Protein AF-A0A971VUA9-F1 (afdb_monomer_lite)

Radius of gyration: 20.6 Å; chains: 1; bounding box: 45×40×84 Å

Sequence (273 aa):
MKKLAILLLTCLILVQCVPTLAAIERHQALDAAFSMLEEGNIFLTRYNELTGAEIQPMYKYGLPYFFGGKNTDYLMNIKKPLETTRYYSPKRSYVYGFDCSGYTQWINQQIGKPKHDKLSSMILKYSLYKNNHLPIKELPSQEWHEHLVIGDFLVAKTRARHIMMYMGTLADYGFTAENAPELAQYLNHPLVIHDGPNFFYPERYEKYIEENGLKNVTTTNGGVMISIVGVPATAFPLTTESNRETYHYFELEGYPLTLYDLDAATSYVWFRM

pLDDT: mean 92.47, std 12.54, range [41.59, 98.88]

Structure (mmCIF, N/CA/C/O backbone):
data_AF-A0A971VUA9-F1
#
_entry.id   AF-A0A971VUA9-F1
#
loop_
_atom_site.group_PDB
_atom_site.id
_atom_site.type_symbol
_atom_site.label_atom_id
_atom_site.label_alt_id
_atom_site.label_comp_id
_atom_site.label_asym_id
_atom_site.label_entity_id
_atom_site.label_seq_id
_atom_site.pdbx_PDB_ins_code
_atom_site.Cartn_x
_atom_site.Cartn_y
_atom_site.Cartn_z
_atom_site.occupancy
_atom_site.B_iso_or_equiv
_atom_site.auth_seq_id
_atom_site.auth_comp_id
_atom_site.auth_asym_id
_atom_site.auth_atom_id
_atom_site.pdbx_PDB_model_num
ATOM 1 N N . MET A 1 1 ? 8.368 3.030 -59.197 1.00 52.44 1 MET A N 1
ATOM 2 C CA . MET A 1 1 ? 7.996 1.838 -58.396 1.00 52.44 1 MET A CA 1
ATOM 3 C C . MET A 1 1 ? 9.024 1.482 -57.319 1.00 52.44 1 MET A C 1
ATOM 5 O O . MET A 1 1 ? 8.633 1.380 -56.169 1.00 52.44 1 MET A O 1
ATOM 9 N N . LYS A 1 2 ? 10.331 1.380 -57.622 1.00 51.44 2 LYS A N 1
ATOM 10 C CA . LYS A 1 2 ? 11.364 1.022 -56.618 1.00 51.44 2 LYS A CA 1
ATOM 11 C C . LYS A 1 2 ? 11.497 2.006 -55.438 1.00 51.44 2 LYS A C 1
ATOM 13 O O . LYS A 1 2 ? 11.650 1.570 -54.309 1.00 51.44 2 LYS A O 1
ATOM 18 N N . LYS A 1 3 ? 11.364 3.320 -55.673 1.00 51.88 3 LYS A N 1
ATOM 19 C CA . LYS A 1 3 ? 11.428 4.342 -54.604 1.00 51.88 3 LYS A CA 1
ATOM 20 C C . LYS A 1 3 ? 10.217 4.328 -53.655 1.00 51.88 3 LYS A C 1
ATOM 22 O O . LYS A 1 3 ? 10.371 4.643 -52.485 1.00 51.88 3 LYS A O 1
ATOM 27 N N . LEU A 1 4 ? 9.043 3.919 -54.148 1.00 53.12 4 LEU A N 1
ATOM 28 C CA . LEU A 1 4 ? 7.817 3.823 -53.345 1.00 53.12 4 LEU A CA 1
ATOM 29 C C . LEU A 1 4 ? 7.836 2.573 -52.450 1.00 53.12 4 LEU A C 1
ATOM 31 O O . LEU A 1 4 ? 7.424 2.631 -51.299 1.00 53.12 4 LEU A O 1
ATOM 35 N N . ALA A 1 5 ? 8.391 1.469 -52.963 1.00 55.12 5 ALA A N 1
ATOM 36 C CA . ALA A 1 5 ? 8.595 0.242 -52.196 1.00 55.12 5 ALA A CA 1
ATOM 37 C C . ALA A 1 5 ? 9.607 0.428 -51.051 1.00 55.12 5 ALA A C 1
ATOM 39 O O . ALA A 1 5 ? 9.392 -0.098 -49.967 1.00 55.12 5 ALA A O 1
ATOM 40 N N . ILE A 1 6 ? 10.672 1.213 -51.264 1.00 58.22 6 ILE A N 1
ATOM 41 C CA . ILE A 1 6 ? 11.667 1.512 -50.219 1.00 58.22 6 ILE A CA 1
ATOM 42 C C . ILE A 1 6 ? 11.059 2.370 -49.101 1.00 58.22 6 ILE A C 1
ATOM 44 O O . ILE A 1 6 ? 11.335 2.097 -47.937 1.00 58.22 6 ILE A O 1
ATOM 48 N N . LEU A 1 7 ? 10.200 3.343 -49.435 1.00 58.59 7 LEU A N 1
ATOM 49 C CA . LEU A 1 7 ? 9.509 4.196 -48.457 1.00 58.59 7 LEU A CA 1
ATOM 50 C C . LEU A 1 7 ? 8.491 3.405 -47.610 1.00 58.59 7 LEU A C 1
ATOM 52 O O . LEU A 1 7 ? 8.421 3.574 -46.397 1.00 58.59 7 LEU A O 1
ATOM 56 N N . LEU A 1 8 ? 7.743 2.487 -48.235 1.00 56.47 8 LEU A N 1
ATOM 57 C CA . LEU A 1 8 ? 6.817 1.590 -47.532 1.00 56.47 8 LEU A CA 1
ATOM 58 C C . LEU A 1 8 ? 7.548 0.607 -46.610 1.00 56.47 8 LEU A C 1
ATOM 60 O O . LEU A 1 8 ? 7.080 0.357 -45.503 1.00 56.47 8 LEU A O 1
ATOM 64 N N . LEU A 1 9 ? 8.712 0.097 -47.027 1.00 56.22 9 LEU A N 1
ATOM 65 C CA . LEU A 1 9 ? 9.533 -0.780 -46.189 1.00 56.22 9 LEU A CA 1
ATOM 66 C C . LEU A 1 9 ? 10.149 -0.023 -45.000 1.00 56.22 9 LEU A C 1
ATOM 68 O O . LEU A 1 9 ? 10.239 -0.577 -43.912 1.00 56.22 9 LEU A O 1
ATOM 72 N N . THR A 1 10 ? 10.527 1.250 -45.175 1.00 55.25 10 THR A N 1
ATOM 73 C CA . THR A 1 10 ? 11.045 2.079 -44.070 1.00 55.25 10 THR A CA 1
ATOM 74 C C . THR A 1 10 ? 9.951 2.470 -43.078 1.00 55.25 10 THR A C 1
ATOM 76 O O . THR A 1 10 ? 10.196 2.409 -41.877 1.00 55.25 10 THR A O 1
ATOM 79 N N . CYS A 1 11 ? 8.730 2.773 -43.535 1.00 53.41 11 CYS A N 1
ATOM 80 C CA . CYS A 1 11 ? 7.587 2.979 -42.638 1.00 53.41 11 CYS A CA 1
ATOM 81 C C . CYS A 1 11 ? 7.174 1.699 -41.890 1.00 53.41 11 CYS A C 1
ATOM 83 O O . CYS A 1 11 ? 6.818 1.794 -40.721 1.00 53.41 11 CYS A O 1
ATOM 85 N N . LEU A 1 12 ? 7.258 0.509 -42.504 1.00 50.50 12 LEU A N 1
ATOM 86 C CA . LEU A 1 12 ? 6.939 -0.749 -41.809 1.00 50.50 12 LEU A CA 1
ATOM 87 C C . LEU A 1 12 ? 7.966 -1.108 -40.723 1.00 50.50 12 LEU A C 1
ATOM 89 O O . LEU A 1 12 ? 7.586 -1.628 -39.679 1.00 50.50 12 LEU A O 1
ATOM 93 N N . ILE A 1 13 ? 9.250 -0.813 -40.949 1.00 52.88 13 ILE A N 1
ATOM 94 C CA . ILE A 1 13 ? 10.322 -1.093 -39.979 1.00 52.88 13 ILE A CA 1
ATOM 95 C C . ILE A 1 13 ? 10.310 -0.069 -38.829 1.00 52.88 13 ILE A C 1
ATOM 97 O O . ILE A 1 13 ? 10.577 -0.432 -37.688 1.00 52.88 13 ILE A O 1
ATOM 101 N N . LEU A 1 14 ? 9.929 1.190 -39.085 1.00 47.50 14 LEU A N 1
ATOM 102 C CA . LEU A 1 14 ? 9.811 2.221 -38.039 1.00 47.50 14 LEU A CA 1
ATOM 103 C C . LEU A 1 14 ? 8.624 1.998 -37.086 1.00 47.50 14 LEU A C 1
ATOM 105 O O . LEU A 1 14 ? 8.695 2.422 -35.937 1.00 47.50 14 LEU A O 1
ATOM 109 N N . VAL A 1 15 ? 7.569 1.296 -37.515 1.00 47.47 15 VAL A N 1
ATOM 110 C CA . VAL A 1 15 ? 6.436 0.927 -36.641 1.00 47.47 15 VAL A CA 1
ATOM 111 C C . VAL A 1 15 ? 6.779 -0.255 -35.717 1.00 47.47 15 VAL A C 1
ATOM 113 O O . VAL A 1 15 ? 6.145 -0.424 -34.682 1.00 47.47 15 VAL A O 1
ATOM 116 N N . GLN A 1 16 ? 7.811 -1.046 -36.034 1.00 43.69 16 GLN A N 1
ATOM 117 C CA . GLN A 1 16 ? 8.221 -2.216 -35.241 1.00 43.69 16 GLN A CA 1
ATOM 118 C C . GLN A 1 16 ? 9.330 -1.936 -34.211 1.00 43.69 16 GLN A C 1
ATOM 120 O O . GLN A 1 16 ? 9.725 -2.847 -33.489 1.00 43.69 16 GLN A O 1
ATOM 125 N N . CYS A 1 17 ? 9.816 -0.694 -34.114 1.00 41.59 17 CYS A N 1
ATOM 126 C CA . CYS A 1 17 ? 10.858 -0.286 -33.162 1.00 41.59 17 CYS A CA 1
ATOM 127 C C . CYS A 1 17 ? 10.349 0.656 -32.063 1.00 41.59 17 CYS A C 1
ATOM 129 O O . CYS A 1 17 ? 11.148 1.363 -31.452 1.00 41.59 17 CYS A O 1
ATOM 131 N N . VAL A 1 18 ? 9.044 0.672 -31.781 1.00 44.16 18 VAL A N 1
ATOM 132 C CA . VAL A 1 18 ? 8.614 1.115 -30.453 1.00 44.16 18 VAL A CA 1
ATOM 133 C C . VAL A 1 18 ? 8.911 -0.075 -29.545 1.00 44.16 18 VAL A C 1
ATOM 135 O O . VAL A 1 18 ? 8.292 -1.121 -29.754 1.00 44.16 18 VAL A O 1
ATOM 138 N N . PRO A 1 19 ? 9.873 -0.000 -28.604 1.00 42.62 19 PRO A N 1
ATOM 139 C CA . PRO A 1 19 ? 9.901 -0.991 -27.545 1.00 42.62 19 PRO A CA 1
ATOM 140 C C . PRO A 1 19 ? 8.505 -0.951 -26.938 1.00 42.62 19 PRO A C 1
ATOM 142 O O . PRO A 1 19 ? 8.083 0.089 -26.433 1.00 42.62 19 PRO A O 1
ATOM 145 N N . THR A 1 20 ? 7.744 -2.035 -27.073 1.00 44.69 20 THR A N 1
ATOM 146 C CA . THR A 1 20 ? 6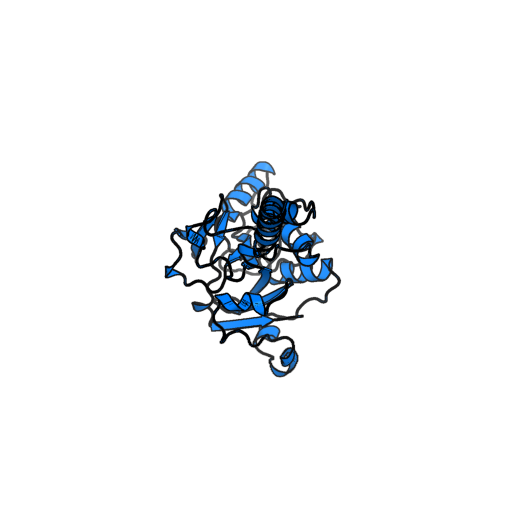.573 -2.249 -26.234 1.00 44.69 20 THR A CA 1
ATOM 147 C C . THR A 1 20 ? 7.109 -2.178 -24.815 1.00 44.69 20 THR A C 1
ATOM 149 O O . THR A 1 20 ? 7.704 -3.142 -24.338 1.00 44.69 20 THR A O 1
ATOM 152 N N . LEU A 1 21 ? 6.995 -1.000 -24.191 1.00 55.31 21 LEU A N 1
ATOM 153 C CA . LEU A 1 21 ? 7.018 -0.860 -22.745 1.00 55.31 21 LEU A CA 1
ATOM 154 C C . LEU A 1 21 ? 6.089 -1.966 -22.270 1.00 55.31 21 LEU A C 1
ATOM 156 O O . LEU A 1 21 ? 4.931 -1.995 -22.696 1.00 55.31 21 LEU A O 1
ATOM 160 N N . ALA A 1 22 ? 6.640 -2.947 -21.556 1.00 63.47 22 ALA A N 1
ATOM 161 C CA . ALA A 1 22 ? 5.841 -4.030 -21.020 1.00 63.47 22 ALA A CA 1
ATOM 162 C C . ALA A 1 22 ? 4.732 -3.361 -20.205 1.00 63.47 22 ALA A C 1
ATOM 164 O O . ALA A 1 22 ? 5.001 -2.655 -19.240 1.00 63.47 22 ALA A O 1
ATOM 165 N N . ALA A 1 23 ? 3.506 -3.441 -20.709 1.00 82.31 23 ALA A N 1
ATOM 166 C CA . ALA A 1 23 ? 2.362 -2.844 -20.054 1.00 82.31 23 ALA A CA 1
ATOM 167 C C . ALA A 1 23 ? 1.874 -3.833 -19.004 1.00 82.31 23 ALA A C 1
ATOM 169 O O . ALA A 1 23 ? 1.936 -5.048 -19.219 1.00 82.31 23 ALA A O 1
ATOM 170 N N . ILE A 1 24 ? 1.372 -3.320 -17.883 1.00 94.75 24 ILE A N 1
ATOM 171 C CA . ILE A 1 24 ? 0.752 -4.164 -16.869 1.00 94.75 24 ILE A CA 1
ATOM 172 C C . ILE A 1 24 ? -0.360 -5.010 -17.505 1.00 94.75 24 ILE A C 1
ATOM 174 O O . ILE A 1 24 ? -1.227 -4.501 -18.216 1.00 94.75 24 ILE A O 1
ATOM 178 N N . GLU A 1 25 ? -0.338 -6.315 -17.248 1.00 95.25 25 GLU A N 1
ATOM 179 C CA . GLU A 1 25 ? -1.416 -7.218 -17.642 1.00 95.25 25 GLU A CA 1
ATOM 180 C C . GLU A 1 25 ? -2.432 -7.360 -16.508 1.00 95.25 25 GLU A C 1
ATOM 182 O O . GLU A 1 25 ? -2.105 -7.237 -15.322 1.00 95.25 25 GLU A O 1
ATOM 187 N N . ARG A 1 26 ? -3.686 -7.667 -16.863 1.00 97.00 26 ARG A N 1
ATOM 188 C CA . ARG A 1 26 ? -4.725 -7.919 -15.865 1.00 97.00 26 ARG A CA 1
ATOM 189 C C . ARG A 1 26 ? -4.322 -9.091 -14.970 1.00 97.00 26 ARG A C 1
ATOM 191 O O . ARG A 1 26 ? -4.072 -10.194 -15.452 1.00 97.00 26 ARG A O 1
ATOM 198 N N . HIS A 1 27 ? -4.357 -8.884 -13.659 1.00 97.81 27 HIS A N 1
ATOM 199 C CA . HIS A 1 27 ? -3.994 -9.895 -12.680 1.00 97.81 27 HIS A CA 1
ATOM 200 C C . HIS A 1 27 ? -4.975 -9.909 -11.504 1.00 97.81 27 HIS A C 1
ATOM 202 O O . HIS A 1 27 ? -5.203 -8.894 -10.853 1.00 97.81 27 HIS A O 1
ATOM 208 N N . GLN A 1 28 ? -5.502 -11.087 -11.154 1.00 98.12 28 GLN A N 1
ATOM 209 C CA . GLN A 1 28 ? -6.542 -11.223 -10.120 1.00 98.12 28 GLN A CA 1
ATOM 210 C C . GLN A 1 28 ? -6.117 -10.674 -8.747 1.00 98.12 28 GLN A C 1
ATOM 212 O O . GLN A 1 28 ? -6.945 -10.166 -7.994 1.00 98.12 28 GLN A O 1
ATOM 217 N N . ALA A 1 29 ? -4.824 -10.759 -8.409 1.00 98.44 29 ALA A N 1
ATOM 218 C CA . ALA A 1 29 ? -4.319 -10.191 -7.158 1.00 98.44 29 ALA A CA 1
ATOM 219 C C . ALA A 1 29 ? -4.400 -8.656 -7.146 1.00 98.44 29 ALA A C 1
ATOM 221 O O . ALA A 1 29 ? -4.657 -8.082 -6.092 1.00 98.44 29 ALA A O 1
ATOM 222 N N . LEU A 1 30 ? -4.200 -8.007 -8.300 1.00 98.75 30 LEU A N 1
ATOM 223 C CA . LEU A 1 30 ? -4.334 -6.557 -8.445 1.00 98.75 30 LEU A CA 1
ATOM 224 C C . LEU A 1 30 ? -5.802 -6.147 -8.458 1.00 98.75 30 LEU A C 1
ATOM 226 O O . LEU A 1 30 ? -6.143 -5.199 -7.763 1.00 98.75 30 LEU A O 1
ATOM 230 N N . ASP A 1 31 ? -6.675 -6.904 -9.135 1.00 98.62 31 ASP A N 1
ATOM 231 C CA . ASP A 1 31 ? -8.130 -6.684 -9.087 1.00 98.62 31 ASP A CA 1
ATOM 232 C C . ASP A 1 31 ? -8.618 -6.638 -7.625 1.00 98.62 31 ASP A C 1
ATOM 234 O O . ASP A 1 31 ? -9.298 -5.697 -7.208 1.00 98.62 31 ASP A O 1
ATOM 238 N N . ALA A 1 32 ? -8.197 -7.616 -6.811 1.00 98.56 32 ALA A N 1
ATOM 239 C CA . ALA A 1 32 ? -8.490 -7.637 -5.382 1.00 98.56 32 ALA A CA 1
ATOM 240 C C . ALA A 1 32 ? -7.832 -6.459 -4.645 1.00 98.56 32 ALA A C 1
ATOM 242 O O . ALA A 1 32 ? -8.512 -5.717 -3.938 1.00 98.56 32 ALA A O 1
ATOM 243 N N . ALA A 1 33 ? -6.522 -6.265 -4.805 1.00 98.75 33 ALA A N 1
ATOM 244 C CA . ALA A 1 33 ? -5.775 -5.251 -4.069 1.00 98.75 33 ALA A CA 1
ATOM 245 C C . ALA A 1 33 ? -6.299 -3.827 -4.331 1.00 98.75 33 ALA A C 1
ATOM 247 O O . ALA A 1 33 ? -6.523 -3.076 -3.378 1.00 98.75 33 ALA A O 1
ATOM 248 N N . PHE A 1 34 ? -6.557 -3.482 -5.593 1.00 98.81 34 PHE A N 1
ATOM 249 C CA . PHE A 1 34 ? -7.020 -2.159 -6.001 1.00 98.81 34 PHE A CA 1
ATOM 250 C C . PHE A 1 34 ? -8.467 -1.865 -5.638 1.00 98.81 34 PHE A C 1
ATOM 252 O O . PHE A 1 34 ? -8.790 -0.707 -5.396 1.00 98.81 34 PHE A O 1
ATOM 259 N N . SER A 1 35 ? -9.323 -2.879 -5.495 1.00 98.56 35 SER A N 1
ATOM 260 C CA . SER A 1 35 ? -10.693 -2.664 -5.005 1.00 98.56 35 SER A CA 1
ATOM 261 C C . SER A 1 35 ? -10.749 -2.026 -3.604 1.00 98.56 35 SER A C 1
ATOM 263 O O . SER A 1 35 ? -11.781 -1.490 -3.208 1.00 98.56 35 SER A O 1
ATOM 265 N N . MET A 1 36 ? -9.645 -2.062 -2.848 1.00 98.56 36 MET A N 1
ATOM 266 C CA . MET A 1 36 ? -9.532 -1.474 -1.509 1.00 98.56 36 MET A CA 1
ATOM 267 C C . MET A 1 36 ? -8.902 -0.070 -1.492 1.00 98.56 36 MET A C 1
ATOM 269 O O . MET A 1 36 ? -8.818 0.532 -0.418 1.00 98.56 36 MET A O 1
ATOM 273 N N . LEU A 1 37 ? -8.453 0.442 -2.643 1.00 98.56 37 LEU A N 1
ATOM 274 C CA . LEU A 1 37 ? -7.974 1.819 -2.785 1.00 98.56 37 LEU A CA 1
ATOM 275 C C . LEU A 1 37 ? -9.138 2.813 -2.749 1.00 98.56 37 LEU A C 1
ATOM 277 O O . LEU A 1 37 ? -10.309 2.442 -2.799 1.00 98.56 37 LEU A O 1
ATOM 281 N N . GLU A 1 38 ? -8.799 4.087 -2.627 1.00 97.88 38 GLU A N 1
ATOM 282 C CA . GLU A 1 38 ? -9.729 5.204 -2.685 1.00 97.88 38 GLU A CA 1
ATOM 283 C C . GLU A 1 38 ? -10.226 5.511 -4.104 1.00 97.88 38 GLU A C 1
ATOM 285 O O . GLU A 1 38 ? -9.588 5.187 -5.110 1.00 97.88 38 GLU A O 1
ATOM 290 N N . GLU A 1 39 ? -11.353 6.218 -4.184 1.00 97.50 39 GLU A N 1
ATOM 291 C CA . GLU A 1 39 ? -11.811 6.813 -5.437 1.00 97.50 39 GLU A CA 1
ATOM 292 C C . GLU A 1 39 ? -10.806 7.827 -5.987 1.00 97.50 39 GLU A C 1
ATOM 294 O O . GLU A 1 39 ? -10.240 8.638 -5.255 1.00 97.50 39 GLU A O 1
ATOM 299 N N . GLY A 1 40 ? -10.605 7.783 -7.306 1.00 96.25 40 GLY A N 1
ATOM 300 C CA . GLY A 1 40 ? -9.669 8.663 -8.004 1.00 96.25 40 GLY A CA 1
ATOM 301 C C . GLY A 1 40 ? -8.197 8.268 -7.869 1.00 96.25 40 GLY A C 1
ATOM 302 O O . GLY A 1 40 ? -7.343 9.025 -8.323 1.00 96.25 40 GLY A O 1
ATOM 303 N N . ASN A 1 41 ? -7.873 7.106 -7.285 1.00 98.19 41 ASN A N 1
ATOM 304 C CA . ASN A 1 41 ? -6.489 6.642 -7.217 1.00 98.19 41 ASN A CA 1
ATOM 305 C C . ASN A 1 41 ? -5.902 6.431 -8.628 1.00 98.19 41 ASN A C 1
ATOM 307 O O . ASN A 1 41 ? -6.407 5.627 -9.415 1.00 98.19 41 ASN A O 1
ATOM 311 N N . ILE A 1 42 ? -4.806 7.129 -8.930 1.00 98.06 42 ILE A N 1
ATOM 312 C CA . ILE A 1 42 ? -4.189 7.167 -10.264 1.00 98.06 42 ILE A CA 1
ATOM 313 C C . ILE A 1 42 ? -3.732 5.795 -10.776 1.00 98.06 42 ILE A C 1
ATOM 315 O O . ILE A 1 42 ? -3.836 5.523 -11.971 1.00 98.06 42 ILE A O 1
ATOM 319 N N . PHE A 1 43 ? -3.265 4.906 -9.896 1.00 98.50 43 PHE A N 1
ATOM 320 C CA . PHE A 1 43 ? -2.789 3.581 -10.291 1.00 98.50 43 PHE A CA 1
ATOM 321 C C . PHE A 1 43 ? -3.952 2.674 -10.666 1.00 98.50 43 PHE A C 1
ATOM 323 O O . PHE A 1 43 ? -3.856 1.934 -11.640 1.00 98.50 43 PHE A O 1
ATOM 330 N N . LEU A 1 44 ? -5.068 2.773 -9.938 1.00 98.50 44 LEU A N 1
ATOM 331 C CA . LEU A 1 44 ? -6.291 2.056 -10.277 1.00 98.50 44 LEU A CA 1
ATOM 332 C C . LEU A 1 44 ? -6.878 2.550 -11.603 1.00 98.50 44 LEU A C 1
ATOM 334 O O . LEU A 1 44 ? -7.236 1.732 -12.449 1.00 98.50 44 LEU A O 1
ATOM 338 N N . THR A 1 45 ? -6.930 3.869 -11.810 1.00 97.94 45 THR A N 1
ATOM 339 C CA . THR A 1 45 ? -7.380 4.465 -13.077 1.00 97.94 45 THR A CA 1
ATOM 340 C C . THR A 1 45 ? -6.548 3.945 -14.247 1.00 97.94 45 THR A C 1
ATOM 342 O O . THR A 1 45 ? -7.099 3.352 -15.173 1.00 97.94 45 THR A O 1
ATOM 345 N N . ARG A 1 46 ? -5.217 4.059 -14.164 1.00 97.31 46 ARG A N 1
ATOM 346 C CA . ARG A 1 46 ? -4.298 3.596 -15.214 1.00 97.31 46 ARG A CA 1
ATOM 347 C C . ARG A 1 46 ? -4.371 2.088 -15.427 1.00 97.31 46 ARG A C 1
ATOM 349 O O . ARG A 1 46 ? -4.393 1.636 -16.565 1.00 97.31 46 ARG A O 1
ATOM 356 N N . TYR A 1 47 ? -4.462 1.299 -14.357 1.00 98.38 47 TYR A N 1
ATOM 357 C CA . TYR A 1 47 ? -4.651 -0.147 -14.466 1.00 98.38 47 TYR A CA 1
ATOM 358 C C . TYR A 1 47 ? -5.922 -0.495 -15.240 1.00 98.38 47 TYR A C 1
ATOM 360 O O . TYR A 1 47 ? -5.879 -1.320 -16.151 1.00 98.38 47 TYR A O 1
ATOM 368 N N . ASN A 1 48 ? -7.046 0.149 -14.920 1.00 98.38 48 ASN A N 1
ATOM 369 C CA . ASN A 1 48 ? -8.302 -0.061 -15.632 1.00 98.38 48 ASN A CA 1
ATOM 370 C C . ASN A 1 48 ? -8.202 0.345 -17.107 1.00 98.38 48 ASN A C 1
ATOM 372 O O . ASN A 1 48 ? -8.679 -0.399 -17.959 1.00 98.38 48 ASN A O 1
ATOM 376 N N . GLU A 1 49 ? -7.567 1.478 -17.412 1.00 97.38 49 GLU A N 1
ATOM 377 C CA . GLU A 1 49 ? -7.359 1.955 -18.786 1.00 97.38 49 GLU A CA 1
ATOM 378 C C . GLU A 1 49 ? -6.481 1.004 -19.609 1.00 97.38 49 GLU A C 1
ATOM 380 O O . GLU A 1 49 ? -6.800 0.709 -20.760 1.00 97.38 49 GLU A O 1
ATOM 385 N N . LEU A 1 50 ? -5.397 0.495 -19.017 1.00 96.88 50 LEU A N 1
ATOM 386 C CA . LEU A 1 50 ? -4.438 -0.384 -19.690 1.00 96.88 50 LEU A CA 1
ATOM 387 C C . LEU A 1 50 ? -4.968 -1.812 -19.873 1.00 96.88 50 LEU A C 1
ATOM 389 O O . LEU A 1 50 ? -4.630 -2.469 -20.855 1.00 96.88 50 LEU A O 1
ATOM 393 N N . THR A 1 51 ? -5.795 -2.301 -18.945 1.00 97.50 51 THR A N 1
ATOM 394 C CA . THR A 1 51 ? -6.188 -3.721 -18.893 1.00 97.50 51 THR A CA 1
ATOM 395 C C . THR A 1 51 ? -7.659 -3.996 -19.198 1.00 97.50 51 THR A C 1
ATOM 397 O O . THR A 1 51 ? -8.030 -5.152 -19.415 1.00 97.50 51 THR A O 1
ATOM 400 N N . GLY A 1 52 ? -8.519 -2.974 -19.174 1.00 97.31 52 GLY A N 1
ATOM 401 C CA . GLY A 1 52 ? -9.971 -3.140 -19.267 1.00 97.31 52 GLY A CA 1
ATOM 402 C C . GLY A 1 52 ? -10.588 -3.870 -18.066 1.00 97.31 52 GLY A C 1
ATOM 403 O O . GLY A 1 52 ? -11.626 -4.513 -18.211 1.00 97.31 52 GLY A O 1
ATOM 404 N N . ALA A 1 53 ? -9.944 -3.848 -16.891 1.00 96.44 53 ALA A N 1
ATOM 405 C CA . ALA A 1 53 ? -10.415 -4.583 -15.714 1.00 96.44 53 ALA A CA 1
ATOM 406 C C . ALA A 1 53 ? -11.682 -3.994 -15.057 1.00 96.44 53 ALA A C 1
ATOM 408 O O . ALA A 1 53 ? -12.388 -4.734 -14.369 1.00 96.44 53 ALA A O 1
ATOM 409 N N . GLU A 1 54 ? -11.971 -2.705 -15.284 1.00 96.69 54 GLU A N 1
ATOM 410 C CA . GLU A 1 54 ? -13.148 -1.967 -14.778 1.00 96.69 54 GLU A CA 1
ATOM 411 C C . GLU A 1 54 ? -13.357 -2.043 -13.249 1.00 96.69 54 GLU A C 1
ATOM 413 O O . GLU A 1 54 ? -14.478 -1.939 -12.743 1.00 96.69 54 GLU A O 1
ATOM 418 N N . ILE A 1 55 ? -12.275 -2.191 -12.484 1.00 98.19 55 ILE A N 1
ATOM 419 C CA . ILE A 1 55 ? -12.317 -2.319 -11.026 1.00 98.19 55 ILE A CA 1
ATOM 420 C C . ILE A 1 55 ? -12.799 -1.017 -10.395 1.00 98.19 55 ILE A C 1
ATOM 422 O O . ILE A 1 55 ? -12.248 0.053 -10.654 1.00 98.19 55 ILE A O 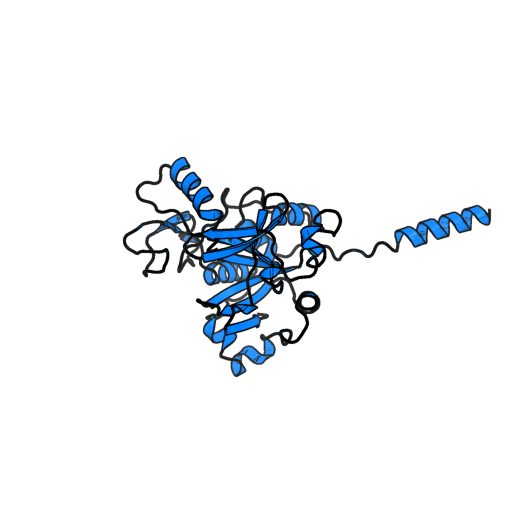1
ATOM 426 N N . GLN A 1 56 ? -13.805 -1.124 -9.530 1.00 97.94 56 GLN A N 1
ATOM 427 C CA . GLN A 1 56 ? -14.316 -0.002 -8.752 1.00 97.94 56 GLN A CA 1
ATOM 428 C C . GLN A 1 56 ? -13.794 -0.070 -7.310 1.00 97.94 56 GLN A C 1
ATOM 430 O O . GLN A 1 56 ? -13.792 -1.156 -6.718 1.00 97.94 56 GLN A O 1
ATOM 435 N N . PRO A 1 57 ? -13.394 1.070 -6.722 1.00 97.88 57 PRO A N 1
ATOM 436 C CA . PRO A 1 57 ? -13.181 1.189 -5.284 1.00 97.88 57 PRO A CA 1
ATOM 437 C C . PRO A 1 57 ? -14.416 0.720 -4.510 1.00 97.88 57 PRO A C 1
ATOM 439 O O . PRO A 1 57 ? -15.534 1.149 -4.787 1.00 97.88 57 PRO A O 1
ATOM 442 N N . MET A 1 58 ? -14.230 -0.130 -3.503 1.00 97.88 58 MET A N 1
ATOM 443 C CA . MET A 1 58 ? -15.324 -0.530 -2.609 1.00 97.88 58 MET A CA 1
ATOM 444 C C . MET A 1 58 ? -15.687 0.565 -1.608 1.00 97.88 58 MET A C 1
ATOM 446 O O . MET A 1 58 ? -16.813 0.599 -1.112 1.00 97.88 58 MET A O 1
ATOM 450 N N . TYR A 1 59 ? -14.741 1.456 -1.303 1.00 97.75 59 TYR A N 1
ATOM 451 C CA . TYR A 1 59 ? -14.919 2.527 -0.333 1.00 97.75 59 TYR A CA 1
ATOM 452 C C . TYR A 1 59 ? -14.374 3.834 -0.899 1.00 97.75 59 TYR A C 1
ATOM 454 O O . TYR A 1 59 ? -13.194 3.923 -1.228 1.00 97.75 59 TYR A O 1
ATOM 462 N N . LYS A 1 60 ? -15.212 4.876 -0.918 1.00 97.44 60 LYS A N 1
ATOM 463 C CA . LYS A 1 60 ? -14.867 6.218 -1.415 1.00 97.44 60 LYS A CA 1
ATOM 464 C C . LYS A 1 60 ? -13.509 6.729 -0.924 1.00 97.44 60 LYS A C 1
ATOM 466 O O . LYS A 1 60 ? -12.719 7.252 -1.699 1.00 97.44 60 LYS A O 1
ATOM 471 N N . TYR A 1 61 ? -13.232 6.561 0.369 1.00 97.56 61 TYR A N 1
ATOM 472 C CA . TYR A 1 61 ? -12.011 7.053 1.018 1.00 97.56 61 TYR A CA 1
ATOM 473 C C . TYR A 1 61 ? -10.880 6.015 1.113 1.00 97.56 61 TYR A C 1
ATOM 475 O O . TYR A 1 61 ? -9.897 6.261 1.814 1.00 97.56 61 TYR A O 1
ATOM 483 N N . GLY A 1 62 ? -11.015 4.872 0.430 1.00 97.94 62 GLY A N 1
ATOM 484 C CA . GLY A 1 62 ? -10.134 3.710 0.570 1.00 97.94 62 GLY A CA 1
ATOM 485 C C . GLY A 1 62 ? -10.356 2.995 1.899 1.00 97.94 62 GLY A C 1
ATOM 486 O O . GLY A 1 62 ? -10.990 3.542 2.799 1.00 97.94 62 GLY A O 1
ATOM 487 N N . LEU A 1 63 ? -9.874 1.763 2.052 1.00 98.50 63 LEU A N 1
ATOM 488 C CA . LEU A 1 63 ? -9.990 1.042 3.325 1.00 98.50 63 LEU A CA 1
ATOM 489 C C . LEU A 1 63 ? -9.015 1.631 4.373 1.00 98.50 63 LEU A C 1
ATOM 491 O O . LEU A 1 63 ? -7.845 1.846 4.039 1.00 98.50 63 LEU A O 1
ATOM 495 N N . PRO A 1 64 ? -9.440 1.883 5.634 1.00 98.19 64 PRO A N 1
ATOM 496 C CA . PRO A 1 64 ? -8.549 2.435 6.642 1.00 98.19 64 PRO A CA 1
ATOM 497 C C . PRO A 1 64 ? -7.651 1.341 7.206 1.00 98.19 64 PRO A C 1
ATOM 499 O O . PRO A 1 64 ? -8.062 0.191 7.355 1.00 98.19 64 PRO A O 1
ATOM 502 N N . TYR A 1 65 ? -6.474 1.725 7.672 1.00 97.69 65 TYR A N 1
ATOM 503 C CA . TYR A 1 65 ? -5.658 0.835 8.478 1.00 97.69 65 TYR A CA 1
ATOM 504 C C . TYR A 1 65 ? -6.335 0.646 9.837 1.00 97.69 65 TYR A C 1
ATOM 506 O O . TYR A 1 65 ? -6.895 1.592 10.395 1.00 97.69 65 TYR A O 1
ATOM 514 N N . PHE A 1 66 ? -6.245 -0.554 10.403 1.00 97.44 66 PHE A N 1
ATOM 515 C CA . PHE A 1 66 ? -6.612 -0.857 11.783 1.00 97.44 66 PHE A CA 1
ATOM 516 C C . PHE A 1 66 ? -5.665 -1.919 12.344 1.00 97.44 66 PHE A C 1
ATOM 518 O O . PHE A 1 66 ? -5.586 -3.037 11.839 1.00 97.44 66 PHE A O 1
ATOM 525 N N . PHE A 1 67 ? -4.962 -1.615 13.439 1.00 94.56 67 PHE A N 1
ATOM 526 C CA . PHE A 1 67 ? -4.013 -2.565 14.028 1.00 94.56 67 PHE A CA 1
ATOM 527 C C . PHE A 1 67 ? -4.709 -3.851 14.516 1.00 94.56 67 PHE A C 1
ATOM 529 O O . PHE A 1 67 ? -5.593 -3.803 15.374 1.00 94.56 67 PHE A O 1
ATOM 536 N N . GLY A 1 68 ? -4.281 -5.007 13.997 1.00 93.88 68 GLY A N 1
ATOM 537 C CA . GLY A 1 68 ? -4.930 -6.302 14.234 1.00 93.88 68 GLY A CA 1
ATOM 538 C C . GLY A 1 68 ? -6.124 -6.586 13.310 1.00 93.88 68 GLY A C 1
ATOM 539 O O . GLY A 1 68 ? -6.872 -7.538 13.549 1.00 93.88 68 GLY A O 1
ATOM 540 N N . GLY A 1 69 ? -6.340 -5.751 12.292 1.00 96.94 69 GLY A N 1
ATOM 541 C CA . GLY A 1 69 ? -7.437 -5.837 11.336 1.00 96.94 69 GLY A CA 1
ATOM 542 C C . GLY A 1 69 ? -7.323 -7.047 10.411 1.00 96.94 69 GLY A C 1
ATOM 543 O O . GLY A 1 69 ? -6.428 -7.104 9.578 1.00 96.94 69 GLY A O 1
ATOM 544 N N . LYS A 1 70 ? -8.210 -8.040 10.544 1.00 96.81 70 LYS A N 1
ATOM 545 C CA . LYS A 1 70 ? -8.192 -9.286 9.741 1.00 96.81 70 LYS A CA 1
ATOM 546 C C . LYS A 1 70 ? -9.569 -9.854 9.418 1.00 96.81 70 LYS A C 1
ATOM 548 O O . LYS A 1 70 ? -9.674 -10.719 8.555 1.00 96.81 70 LYS A O 1
ATOM 553 N N . ASN A 1 71 ? -10.604 -9.444 10.149 1.00 96.81 71 ASN A N 1
ATOM 554 C CA . ASN A 1 71 ? -11.945 -9.984 9.978 1.00 96.81 71 ASN A CA 1
ATOM 555 C C . ASN A 1 71 ? -12.731 -9.131 8.975 1.00 96.81 71 ASN A C 1
ATOM 557 O O . ASN A 1 71 ? -13.045 -7.978 9.263 1.00 96.81 71 ASN A O 1
ATOM 561 N N . THR A 1 72 ? -13.074 -9.720 7.831 1.00 96.81 72 THR A N 1
ATOM 562 C CA . THR A 1 72 ? -13.848 -9.073 6.764 1.00 96.81 72 THR A CA 1
ATOM 563 C C . THR A 1 72 ? -15.228 -8.611 7.222 1.00 96.81 72 THR A C 1
ATOM 565 O O . THR A 1 72 ? -15.695 -7.568 6.780 1.00 96.81 72 THR A O 1
ATOM 568 N N . ASP A 1 73 ? -15.848 -9.319 8.168 1.00 97.31 73 ASP A N 1
ATOM 569 C CA . ASP A 1 73 ? -17.190 -8.993 8.675 1.00 97.31 73 ASP A CA 1
ATOM 570 C C . ASP A 1 73 ? -17.204 -7.689 9.487 1.00 97.31 73 ASP A C 1
ATOM 572 O O . ASP A 1 73 ? -18.255 -7.142 9.825 1.00 97.31 73 ASP A O 1
ATOM 576 N N . TYR A 1 74 ? -16.023 -7.198 9.866 1.00 98.00 74 TYR A N 1
ATOM 577 C CA . TYR A 1 74 ? -15.866 -5.976 10.640 1.00 98.00 74 TYR A CA 1
ATOM 578 C C . TYR A 1 74 ? -15.403 -4.787 9.811 1.00 98.00 74 TYR A C 1
ATOM 580 O O . TYR A 1 74 ? -15.349 -3.702 10.378 1.00 98.00 74 TYR A O 1
ATOM 588 N N . LEU A 1 75 ? -15.094 -4.943 8.521 1.00 98.06 75 LEU A N 1
ATOM 589 C CA . LEU A 1 75 ? -14.663 -3.814 7.695 1.00 98.06 75 LEU A CA 1
ATOM 590 C C . LEU A 1 75 ? -15.702 -2.689 7.740 1.00 98.06 75 LEU A C 1
ATOM 592 O O . LEU A 1 75 ? -16.906 -2.930 7.702 1.00 98.06 75 LEU A O 1
ATOM 596 N N . MET A 1 76 ? -15.210 -1.464 7.897 1.00 97.94 76 MET A N 1
ATOM 597 C CA . MET A 1 76 ? -15.975 -0.225 8.049 1.00 97.94 76 MET A CA 1
ATOM 598 C C . MET A 1 76 ? -16.871 -0.129 9.297 1.00 97.94 76 MET A C 1
ATOM 600 O O . MET A 1 76 ? -17.477 0.917 9.535 1.00 97.94 76 MET A O 1
ATOM 604 N N . ASN A 1 77 ? -16.905 -1.153 10.158 1.00 97.81 77 ASN A N 1
ATOM 605 C CA . ASN A 1 77 ? -17.595 -1.089 11.445 1.00 97.81 77 ASN A CA 1
ATOM 606 C C . ASN A 1 77 ? -16.757 -0.364 12.505 1.00 97.81 77 ASN A C 1
ATOM 608 O O . ASN A 1 77 ? -15.529 -0.332 12.461 1.00 97.81 77 ASN A O 1
ATOM 612 N N . ILE A 1 78 ? -17.426 0.157 13.535 1.00 98.00 78 ILE A N 1
ATOM 613 C CA . ILE A 1 78 ? -16.746 0.767 14.680 1.00 98.00 78 ILE A CA 1
ATOM 614 C C . ILE A 1 78 ? -16.254 -0.308 15.644 1.00 98.00 78 ILE A C 1
ATOM 616 O O . ILE A 1 78 ? -17.039 -1.098 16.179 1.00 98.00 78 ILE A O 1
ATOM 620 N N . LYS A 1 79 ? -14.945 -0.323 15.902 1.00 97.62 79 LYS A N 1
ATOM 621 C CA . LYS A 1 79 ? -14.302 -1.283 16.805 1.00 97.62 79 LYS A CA 1
ATOM 622 C C . LYS A 1 79 ? -13.295 -0.608 17.724 1.00 97.62 79 LYS A C 1
ATOM 624 O O . LYS A 1 79 ? -12.797 0.486 17.468 1.00 97.62 79 LYS A O 1
ATOM 629 N N . LYS A 1 80 ? -12.993 -1.302 18.819 1.00 96.69 80 LYS A N 1
ATOM 630 C CA . LYS A 1 80 ? -11.895 -0.966 19.724 1.00 96.69 80 LYS A CA 1
ATOM 631 C C . LYS A 1 80 ? -10.735 -1.924 19.455 1.00 96.69 80 LYS A C 1
ATOM 633 O O . LYS A 1 80 ? -10.988 -3.120 19.296 1.00 96.69 80 LYS A O 1
ATOM 638 N N . PRO A 1 81 ? -9.491 -1.432 19.386 1.00 94.44 81 PRO A N 1
ATOM 639 C CA . PRO A 1 81 ? -8.328 -2.291 19.227 1.00 94.44 81 PRO A CA 1
ATOM 640 C C . PRO A 1 81 ? -8.158 -3.154 20.482 1.00 94.44 81 PRO A C 1
ATOM 642 O O . PRO A 1 81 ? -8.513 -2.735 21.586 1.00 94.44 81 PRO A O 1
ATOM 645 N N . LEU A 1 82 ? -7.605 -4.355 20.312 1.00 91.94 82 LEU A N 1
ATOM 646 C CA . LEU A 1 82 ? -7.347 -5.268 21.431 1.00 91.94 82 LEU A CA 1
ATOM 647 C C . LEU A 1 82 ? -6.165 -4.808 22.294 1.00 91.94 82 LEU A C 1
ATOM 649 O O . LEU A 1 82 ? -6.120 -5.089 23.489 1.00 91.94 82 LEU A O 1
ATOM 653 N N . GLU A 1 83 ? -5.224 -4.079 21.697 1.00 90.81 83 GLU A N 1
ATOM 654 C CA . GLU A 1 83 ? -3.965 -3.687 22.324 1.00 90.81 83 GLU A CA 1
ATOM 655 C C . GLU A 1 83 ? -3.701 -2.190 22.141 1.00 90.81 83 GLU A C 1
ATOM 657 O O . GLU A 1 83 ? -4.216 -1.547 21.223 1.00 90.81 83 GLU A O 1
ATOM 662 N N . THR A 1 84 ? -2.892 -1.623 23.039 1.00 92.62 84 THR A N 1
ATOM 663 C CA . THR A 1 84 ? -2.394 -0.253 22.876 1.00 92.62 84 THR A CA 1
ATOM 664 C C . THR A 1 84 ? -1.180 -0.268 21.960 1.00 92.62 84 THR A C 1
ATOM 666 O O . THR A 1 84 ? -0.225 -1.001 22.205 1.00 92.62 84 THR A O 1
ATOM 669 N N . THR A 1 85 ? -1.188 0.588 20.946 1.00 89.81 85 THR A N 1
ATOM 670 C CA . THR A 1 85 ? -0.022 0.881 20.111 1.00 89.81 85 THR A CA 1
ATOM 671 C C . THR A 1 85 ? 0.306 2.370 20.191 1.00 89.81 85 THR A C 1
ATOM 673 O O . THR A 1 85 ? -0.250 3.103 21.010 1.00 89.81 85 THR A O 1
ATOM 676 N N . ARG A 1 86 ? 1.223 2.849 19.344 1.00 85.94 86 ARG A N 1
ATOM 677 C CA . ARG A 1 86 ? 1.551 4.278 19.260 1.00 85.94 86 ARG A CA 1
ATOM 678 C C . ARG A 1 86 ? 0.341 5.143 18.895 1.00 85.94 86 ARG A C 1
ATOM 680 O O . ARG A 1 86 ? 0.272 6.286 19.340 1.00 85.94 86 ARG A O 1
ATOM 687 N N . TYR A 1 87 ? -0.572 4.595 18.095 1.00 89.12 87 TYR A N 1
ATOM 688 C CA . TYR A 1 87 ? -1.763 5.292 17.618 1.00 89.12 87 TYR A CA 1
ATOM 689 C C . TYR A 1 87 ? -3.061 4.722 18.200 1.00 89.12 87 TYR A C 1
ATOM 691 O O . TYR A 1 87 ? -3.966 5.469 18.563 1.00 89.12 87 TYR A O 1
ATOM 699 N N . TYR A 1 88 ? -3.141 3.399 18.348 1.00 92.75 88 TYR A N 1
ATOM 700 C CA . TYR A 1 88 ? -4.354 2.717 18.788 1.00 92.75 88 TYR A CA 1
ATOM 701 C C . TYR A 1 88 ? -4.422 2.611 20.308 1.00 92.75 88 TYR A C 1
ATOM 703 O O . TYR A 1 88 ? -3.439 2.309 20.978 1.00 92.75 88 TYR A O 1
ATOM 711 N N . SER A 1 89 ? -5.616 2.815 20.861 1.00 94.94 89 SER A N 1
ATOM 712 C CA . SER A 1 89 ? -5.894 2.652 22.289 1.00 94.94 89 SER A CA 1
ATOM 713 C C . SER A 1 89 ? -7.225 1.931 22.495 1.00 94.94 89 SER A C 1
ATOM 715 O O . SER A 1 89 ? -8.226 2.403 21.953 1.00 94.94 89 SER A O 1
ATOM 717 N N . PRO A 1 90 ? -7.298 0.883 23.340 1.00 96.00 90 PRO A N 1
ATOM 718 C CA . PRO A 1 90 ? -8.552 0.186 23.658 1.00 96.00 90 PRO A CA 1
ATOM 719 C C . PRO A 1 90 ? -9.613 1.072 24.332 1.00 96.00 90 PRO A C 1
ATOM 721 O O . PRO A 1 90 ? -10.773 0.685 24.466 1.00 96.00 90 PRO A O 1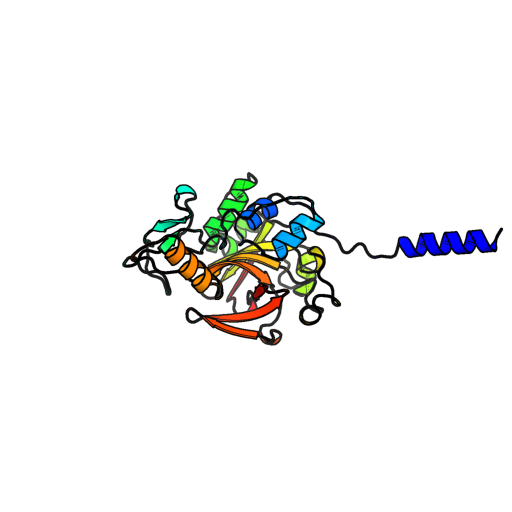
ATOM 724 N N . LYS A 1 91 ? -9.238 2.279 24.779 1.00 96.38 91 LYS A N 1
ATOM 725 C CA . LYS A 1 91 ? -10.161 3.268 25.359 1.00 96.38 91 LYS A CA 1
ATOM 726 C C . LYS A 1 91 ? -10.915 4.083 24.305 1.00 96.38 91 LYS A C 1
ATOM 728 O O . LYS A 1 91 ? -11.878 4.758 24.654 1.00 96.38 91 LYS A O 1
ATOM 733 N N . ARG A 1 92 ? -10.489 4.032 23.042 1.00 96.44 92 ARG A N 1
ATOM 734 C CA . ARG A 1 92 ? -11.059 4.786 21.920 1.00 96.44 92 ARG A CA 1
ATOM 735 C C . ARG A 1 92 ? -11.630 3.830 20.879 1.00 96.44 92 ARG A C 1
ATOM 737 O O . ARG A 1 92 ? -11.212 2.676 20.801 1.00 96.44 92 ARG A O 1
ATOM 744 N N . SER A 1 93 ? -12.583 4.324 20.105 1.00 97.69 93 SER A N 1
ATOM 745 C CA . SER A 1 93 ? -13.195 3.597 18.997 1.00 97.69 93 SER A CA 1
ATOM 746 C C . SER A 1 93 ? -12.654 4.126 17.673 1.00 97.69 93 SER A C 1
ATOM 748 O O . SER A 1 93 ? -12.392 5.319 17.569 1.00 97.69 93 SER A O 1
ATOM 750 N N . TYR A 1 94 ? -12.508 3.256 16.681 1.00 98.00 94 TYR A N 1
ATOM 751 C CA . TYR A 1 94 ? -11.966 3.570 15.358 1.00 98.00 94 TYR A CA 1
ATOM 752 C C . TYR A 1 94 ? -12.821 2.880 14.295 1.00 98.00 94 TYR A C 1
ATOM 754 O O . TYR A 1 94 ? -13.500 1.891 14.597 1.00 98.00 94 TYR A O 1
ATOM 762 N N . VAL A 1 95 ? -12.766 3.376 13.061 1.00 98.25 95 VAL A N 1
ATOM 763 C CA . VAL A 1 95 ? -13.284 2.637 11.904 1.00 98.25 95 VAL A CA 1
ATOM 764 C C . VAL A 1 95 ? -12.345 1.462 11.636 1.00 98.25 95 VAL A C 1
ATOM 766 O O . VAL A 1 95 ? -11.130 1.633 11.573 1.00 98.25 95 VAL A O 1
ATOM 769 N N . TYR A 1 96 ? -12.894 0.255 11.562 1.00 98.50 96 TYR A N 1
ATOM 770 C CA . TYR A 1 96 ? -12.121 -0.965 11.380 1.00 98.50 96 TYR A CA 1
ATOM 771 C C . TYR A 1 96 ? -11.810 -1.194 9.901 1.00 98.50 96 TYR A C 1
ATOM 773 O O . TYR A 1 96 ? -12.706 -1.174 9.062 1.00 98.50 96 TYR A O 1
ATOM 781 N N . GLY A 1 97 ? -10.553 -1.484 9.596 1.00 98.44 97 GLY A N 1
ATOM 782 C CA . GLY A 1 97 ? -10.132 -2.032 8.313 1.00 98.44 97 GLY A CA 1
ATOM 783 C C . GLY A 1 97 ? -9.088 -3.120 8.519 1.00 98.44 97 GLY A C 1
ATOM 784 O O . GLY A 1 97 ? -9.191 -3.880 9.489 1.00 98.44 97 GLY A O 1
ATOM 785 N N . PHE A 1 98 ? -8.109 -3.237 7.628 1.00 98.38 98 PHE A N 1
ATOM 786 C CA . PHE A 1 98 ? -7.091 -4.276 7.743 1.00 98.38 98 PHE A CA 1
ATOM 787 C C . PHE A 1 98 ? -5.831 -3.787 8.472 1.00 98.38 98 PHE A C 1
ATOM 789 O O . PHE A 1 98 ? -5.556 -2.600 8.609 1.00 98.38 98 PHE A O 1
ATOM 796 N N . ASP A 1 99 ? -5.063 -4.739 9.001 1.00 97.56 99 ASP A N 1
ATOM 797 C CA . ASP A 1 99 ? -3.628 -4.560 9.178 1.00 97.56 99 ASP A CA 1
ATOM 798 C C . ASP A 1 99 ? -2.887 -5.092 7.944 1.00 97.56 99 ASP A C 1
ATOM 800 O O . ASP A 1 99 ? -3.473 -5.759 7.088 1.00 97.56 99 ASP A O 1
ATOM 804 N N . CYS A 1 100 ? -1.576 -4.852 7.867 1.00 97.81 100 CYS A N 1
ATOM 805 C CA . CYS A 1 100 ? -0.780 -5.260 6.711 1.00 97.81 100 CYS A CA 1
ATOM 806 C C . CYS A 1 100 ? -0.903 -6.752 6.378 1.00 97.81 100 CYS A C 1
ATOM 808 O O . CYS A 1 100 ? -0.983 -7.108 5.208 1.00 97.81 100 CYS A O 1
ATOM 810 N N . SER A 1 101 ? -0.975 -7.624 7.392 1.00 98.31 101 SER A N 1
ATOM 811 C CA . SER A 1 101 ? -1.140 -9.066 7.185 1.00 98.31 101 SER A CA 1
ATOM 812 C C . SER A 1 101 ? -2.577 -9.440 6.830 1.00 98.31 101 SER A C 1
ATOM 814 O O . SER A 1 101 ? -2.786 -10.357 6.046 1.00 98.31 101 SER A O 1
ATOM 816 N N . GLY A 1 102 ? -3.574 -8.787 7.425 1.00 98.50 102 GLY A N 1
ATOM 817 C CA . GLY A 1 102 ? -4.982 -9.000 7.107 1.00 98.50 102 GLY A CA 1
ATOM 818 C C . GLY A 1 102 ? -5.278 -8.674 5.653 1.00 98.50 102 GLY A C 1
ATOM 819 O O . GLY A 1 102 ? -5.910 -9.480 4.976 1.00 98.50 102 GLY A O 1
ATOM 820 N N . TYR A 1 103 ? -4.733 -7.563 5.161 1.00 98.81 103 TYR A N 1
ATOM 821 C CA . TYR A 1 103 ? -4.885 -7.130 3.780 1.00 98.81 103 TYR A CA 1
ATOM 822 C C . TYR A 1 103 ? -4.273 -8.129 2.789 1.00 98.81 103 TYR A C 1
ATOM 824 O O . TYR A 1 103 ? -4.962 -8.620 1.896 1.00 98.81 103 TYR A O 1
ATOM 832 N N . THR A 1 104 ? -3.012 -8.527 2.979 1.00 98.75 104 THR A N 1
ATOM 833 C CA . THR A 1 104 ? -2.341 -9.483 2.079 1.00 98.75 104 THR A CA 1
ATOM 834 C C . THR A 1 104 ? -2.918 -10.897 2.167 1.00 98.75 104 THR A C 1
ATOM 836 O O . THR A 1 104 ? -3.006 -11.597 1.158 1.00 98.75 104 THR A O 1
ATOM 839 N N . GLN A 1 105 ? -3.374 -11.334 3.347 1.00 98.62 105 GLN A N 1
ATOM 840 C CA . GLN A 1 105 ? -4.100 -12.602 3.487 1.00 98.62 105 GLN A CA 1
ATOM 841 C C . GLN A 1 105 ? -5.464 -12.559 2.803 1.00 98.62 105 GLN A C 1
ATOM 843 O O . GLN A 1 105 ? -5.877 -13.566 2.228 1.00 98.62 105 GLN A O 1
ATOM 848 N N . TRP A 1 106 ? -6.153 -11.418 2.862 1.00 98.69 106 TRP A N 1
ATOM 849 C CA . TRP A 1 106 ? -7.416 -11.220 2.169 1.00 98.69 106 TRP A CA 1
ATOM 850 C C . TRP A 1 106 ? -7.225 -11.247 0.649 1.00 98.69 106 TRP A C 1
ATOM 852 O O . TRP A 1 106 ? -7.963 -11.974 -0.011 1.00 98.69 106 TRP A O 1
ATOM 862 N N . ILE A 1 107 ? -6.194 -10.583 0.105 1.00 98.75 107 ILE A N 1
ATOM 863 C CA . ILE A 1 107 ? -5.848 -10.668 -1.328 1.00 98.75 107 ILE A CA 1
ATOM 864 C C . ILE A 1 107 ? -5.631 -12.126 -1.741 1.00 98.75 107 ILE A C 1
ATOM 866 O O . ILE A 1 107 ? -6.263 -12.594 -2.685 1.00 98.75 107 ILE A O 1
ATOM 870 N N . ASN A 1 108 ? -4.796 -12.874 -1.006 1.00 98.31 108 ASN A N 1
ATOM 871 C CA . ASN A 1 108 ? -4.573 -14.295 -1.292 1.00 98.31 108 ASN A CA 1
ATOM 872 C C . ASN A 1 108 ? -5.883 -15.090 -1.291 1.00 98.31 108 ASN A C 1
ATOM 874 O O . ASN A 1 108 ? -6.104 -15.905 -2.183 1.00 98.31 108 ASN A O 1
ATOM 878 N N . GLN A 1 109 ? -6.763 -14.830 -0.323 1.00 98.00 109 GLN A N 1
ATOM 879 C CA . GLN A 1 109 ? -8.059 -15.492 -0.243 1.00 98.00 109 GLN A CA 1
ATOM 880 C C . GLN A 1 109 ? -8.947 -15.189 -1.460 1.00 98.00 109 GLN A C 1
ATOM 882 O O . GLN A 1 109 ? -9.587 -16.114 -1.956 1.00 98.00 109 GLN A O 1
ATOM 887 N N . GLN A 1 110 ? -8.964 -13.947 -1.965 1.00 98.06 110 GLN A N 1
ATOM 888 C CA . GLN A 1 110 ? -9.749 -13.580 -3.156 1.00 98.06 110 GLN A CA 1
ATOM 889 C C . GLN A 1 110 ? -9.332 -14.364 -4.405 1.00 98.06 110 GLN A C 1
ATOM 891 O O . GLN A 1 110 ? -10.158 -14.623 -5.274 1.00 98.06 110 GLN A O 1
ATOM 896 N N . ILE A 1 111 ? -8.067 -14.782 -4.476 1.00 97.50 111 ILE A N 1
ATOM 897 C CA . ILE A 1 111 ? -7.502 -15.501 -5.627 1.00 97.50 111 ILE A CA 1
ATOM 898 C C . ILE A 1 111 ? -7.271 -16.995 -5.355 1.00 97.50 111 ILE A C 1
ATOM 900 O O . ILE A 1 111 ? -6.529 -17.657 -6.077 1.00 97.50 111 ILE A O 1
ATOM 904 N N . GLY A 1 112 ? -7.854 -17.535 -4.280 1.00 97.44 112 GLY A N 1
ATOM 905 C CA . GLY A 1 112 ? -7.738 -18.954 -3.929 1.00 97.44 112 GLY A CA 1
ATOM 906 C C . GLY A 1 112 ? -6.345 -19.404 -3.462 1.00 97.44 112 GLY A C 1
ATOM 907 O O . GLY A 1 112 ? -6.086 -20.605 -3.395 1.00 97.44 112 GLY A O 1
ATOM 908 N N . LYS A 1 113 ? -5.444 -18.475 -3.118 1.00 96.62 113 LYS A N 1
ATOM 909 C CA . LYS A 1 113 ? -4.131 -18.776 -2.527 1.00 96.62 113 LYS A CA 1
ATOM 910 C C . LYS A 1 113 ? -4.229 -18.965 -1.005 1.00 96.62 113 LYS A C 1
ATOM 912 O O . LYS A 1 113 ? -5.084 -18.367 -0.346 1.00 96.62 113 LYS A O 1
ATOM 917 N N . PRO A 1 114 ? -3.331 -19.766 -0.400 1.00 96.12 114 PRO A N 1
ATOM 918 C CA . PRO A 1 114 ? -3.292 -19.923 1.047 1.00 96.12 114 PRO A CA 1
ATOM 919 C C . PRO A 1 114 ? -2.885 -18.622 1.750 1.00 96.12 114 PRO A C 1
ATOM 921 O O . PRO A 1 114 ? -2.170 -17.773 1.208 1.00 96.12 114 PRO A O 1
ATOM 924 N N . LYS A 1 115 ? -3.291 -18.489 3.015 1.00 96.88 115 LYS A N 1
ATOM 925 C CA . LYS A 1 115 ? -2.779 -17.428 3.891 1.00 96.88 115 LYS A CA 1
ATOM 926 C C . LYS A 1 115 ? -1.277 -17.622 4.088 1.00 96.88 115 LYS A C 1
ATOM 928 O O . LYS A 1 115 ? -0.833 -18.732 4.374 1.00 96.88 115 LYS A O 1
ATOM 933 N N . HIS A 1 116 ? -0.509 -16.542 3.983 1.00 97.19 116 HIS A N 1
ATOM 934 C CA . HIS A 1 116 ? 0.899 -16.576 4.367 1.00 97.19 116 HIS A CA 1
ATOM 935 C C . HIS A 1 116 ? 1.048 -16.748 5.891 1.00 97.19 116 HIS A C 1
ATOM 937 O O . HIS A 1 116 ? 0.157 -16.388 6.671 1.00 97.19 116 HIS A O 1
ATOM 943 N N . ASP A 1 117 ? 2.191 -17.287 6.319 1.00 96.56 117 ASP A N 1
ATOM 944 C CA . ASP A 1 117 ? 2.532 -17.487 7.733 1.00 96.56 117 ASP A CA 1
ATOM 945 C C . ASP A 1 117 ? 2.822 -16.141 8.436 1.00 96.56 117 ASP A C 1
ATOM 947 O O . ASP A 1 117 ? 2.790 -15.056 7.847 1.00 96.56 117 ASP A O 1
ATOM 951 N N . LYS A 1 118 ? 3.114 -16.193 9.737 1.00 96.19 118 LYS A N 1
ATOM 952 C CA . LYS A 1 118 ? 3.596 -15.055 10.518 1.00 96.19 118 LYS A CA 1
ATOM 953 C C . LYS A 1 118 ? 4.821 -14.441 9.842 1.00 96.19 118 LYS A C 1
ATOM 955 O O . LYS A 1 118 ? 5.779 -15.143 9.523 1.00 96.19 118 LYS A O 1
ATOM 960 N N . LEU A 1 119 ? 4.849 -13.112 9.763 1.00 97.31 119 LEU A N 1
ATOM 961 C CA . LEU A 1 119 ? 5.945 -12.361 9.136 1.00 97.31 119 LEU A CA 1
ATOM 962 C C . LEU A 1 119 ? 7.323 -12.696 9.735 1.00 97.31 119 LEU A C 1
ATOM 964 O O . LEU A 1 119 ? 8.336 -12.702 9.044 1.00 97.31 119 LEU A O 1
ATOM 968 N N . SER A 1 120 ? 7.375 -13.016 11.034 1.00 96.12 120 SER A N 1
ATOM 969 C CA . SER A 1 120 ? 8.604 -13.475 11.687 1.00 96.12 120 SER A CA 1
ATOM 970 C C . SER A 1 120 ? 9.085 -14.827 11.169 1.00 96.12 120 SER A C 1
ATOM 972 O O . SER A 1 120 ? 10.286 -14.991 10.982 1.00 96.12 120 SER A O 1
ATOM 974 N N . SER A 1 121 ? 8.178 -15.778 10.930 1.00 96.50 121 SER A N 1
ATOM 975 C CA . SER A 1 121 ? 8.508 -17.069 10.326 1.00 96.50 121 SER A CA 1
ATOM 976 C C . SER A 1 121 ? 9.037 -16.878 8.909 1.00 96.50 121 SER A C 1
ATOM 978 O O . SER A 1 121 ? 10.076 -17.444 8.585 1.00 96.50 121 SER A O 1
ATOM 980 N N . MET A 1 122 ? 8.358 -16.051 8.106 1.00 96.88 122 MET A N 1
ATOM 981 C CA . MET A 1 122 ? 8.737 -15.786 6.715 1.00 96.88 122 MET A CA 1
ATOM 982 C C . MET A 1 122 ? 10.155 -15.222 6.609 1.00 96.88 122 MET A C 1
ATOM 984 O O . MET A 1 122 ? 10.884 -15.633 5.723 1.00 96.88 122 MET A O 1
ATOM 988 N N . ILE A 1 123 ? 10.583 -14.352 7.533 1.00 94.06 123 ILE A N 1
ATOM 989 C CA . ILE A 1 123 ? 11.960 -13.827 7.555 1.00 94.06 123 ILE A CA 1
ATOM 990 C C . ILE A 1 123 ? 12.955 -14.841 8.150 1.00 94.06 123 ILE A C 1
ATOM 992 O O . ILE A 1 123 ? 14.026 -15.053 7.592 1.00 94.06 123 ILE A O 1
ATOM 996 N N . LEU A 1 124 ? 12.642 -15.438 9.307 1.00 93.19 124 LEU A N 1
ATOM 997 C CA . LEU A 1 124 ? 13.649 -16.098 10.154 1.00 93.19 124 LEU A CA 1
ATOM 998 C C . LEU A 1 124 ? 13.789 -17.608 9.919 1.00 93.19 124 LEU A C 1
ATOM 1000 O O . LEU A 1 124 ? 14.832 -18.177 10.232 1.00 93.19 124 LEU A O 1
ATOM 1004 N N . LYS A 1 125 ? 12.759 -18.290 9.404 1.00 94.50 125 LYS A N 1
ATOM 1005 C CA . LYS A 1 125 ? 12.774 -19.752 9.227 1.00 94.50 125 LYS A CA 1
ATOM 1006 C C . LYS A 1 125 ? 13.274 -20.146 7.836 1.00 94.50 125 LYS A C 1
ATOM 1008 O O . LYS A 1 125 ? 12.553 -20.779 7.071 1.00 94.50 125 LYS A O 1
ATOM 1013 N N . TYR A 1 126 ? 14.522 -19.795 7.523 1.00 88.56 126 TYR A N 1
ATOM 1014 C CA . TYR A 1 126 ? 15.118 -20.048 6.205 1.00 88.56 126 TYR A CA 1
ATOM 1015 C C . TYR A 1 126 ? 15.059 -21.523 5.781 1.00 88.56 126 TYR A C 1
ATOM 1017 O O . TYR A 1 126 ? 14.710 -21.820 4.647 1.00 88.56 126 TYR A O 1
ATOM 1025 N N . SER A 1 127 ? 15.331 -22.466 6.691 1.00 91.62 127 SER A N 1
ATOM 1026 C CA . SER A 1 127 ? 15.284 -23.901 6.369 1.00 91.62 127 SER A CA 1
ATOM 1027 C C . SER A 1 127 ? 13.906 -24.376 5.899 1.00 91.62 127 SER A C 1
ATOM 1029 O O . SER A 1 127 ? 13.830 -25.297 5.092 1.00 91.62 127 SER A O 1
ATOM 1031 N N . LEU A 1 128 ? 12.832 -23.739 6.375 1.00 95.06 128 LEU A N 1
ATOM 1032 C CA . LEU A 1 128 ? 11.460 -24.032 5.967 1.00 95.06 128 LEU A CA 1
ATOM 1033 C C . LEU A 1 128 ? 11.100 -23.353 4.639 1.00 95.06 128 LEU A C 1
ATOM 1035 O O . LEU A 1 128 ? 10.402 -23.945 3.826 1.00 95.06 128 LEU A O 1
ATOM 1039 N N . TYR A 1 129 ? 11.584 -22.127 4.422 1.00 96.00 129 TYR A N 1
ATOM 1040 C CA . TYR A 1 129 ? 11.160 -21.256 3.321 1.00 96.00 129 TYR A CA 1
ATOM 1041 C C . TYR A 1 129 ? 12.228 -21.018 2.251 1.00 96.00 129 TYR A C 1
ATOM 1043 O O . TYR A 1 129 ? 12.118 -20.077 1.468 1.00 96.00 129 TYR A O 1
ATOM 1051 N N . LYS A 1 130 ? 13.259 -21.866 2.188 1.00 93.94 130 LYS A N 1
ATOM 1052 C CA . LYS A 1 130 ? 14.401 -21.696 1.279 1.00 93.94 130 LYS A CA 1
ATOM 1053 C C . LYS A 1 130 ? 13.982 -21.437 -0.171 1.00 93.94 130 LYS A C 1
ATOM 1055 O O . LYS A 1 130 ? 14.591 -20.603 -0.826 1.00 93.94 130 LYS A O 1
ATOM 1060 N N . ASN A 1 131 ? 12.950 -22.130 -0.650 1.00 95.38 131 ASN A N 1
ATOM 1061 C CA . ASN A 1 131 ? 12.475 -22.013 -2.033 1.00 95.38 131 ASN A CA 1
ATOM 1062 C C . ASN A 1 131 ? 11.518 -20.831 -2.251 1.00 95.38 131 ASN A C 1
ATOM 1064 O O . ASN A 1 131 ? 11.274 -20.450 -3.389 1.00 95.38 131 ASN A O 1
ATOM 1068 N N . ASN A 1 132 ? 10.975 -20.263 -1.175 1.00 97.50 132 ASN A N 1
ATOM 1069 C CA . ASN A 1 132 ? 10.112 -19.088 -1.225 1.00 97.50 132 ASN A CA 1
ATOM 1070 C C . ASN A 1 132 ? 10.928 -17.789 -1.174 1.00 97.50 132 ASN A C 1
ATOM 1072 O O . ASN A 1 132 ? 10.465 -16.752 -1.636 1.00 97.50 132 ASN A O 1
ATOM 1076 N N . HIS A 1 133 ? 12.130 -17.822 -0.590 1.00 97.06 133 HIS A N 1
ATOM 1077 C CA . HIS A 1 133 ? 13.017 -16.661 -0.488 1.00 97.06 133 HIS A CA 1
ATOM 1078 C C . HIS A 1 133 ? 13.665 -16.369 -1.838 1.00 97.06 133 HIS A C 1
ATOM 1080 O O . HIS A 1 133 ? 14.483 -17.152 -2.319 1.00 97.06 133 HIS A O 1
ATOM 1086 N N . LEU A 1 134 ? 13.346 -15.215 -2.418 1.00 96.81 134 LEU A N 1
ATOM 1087 C CA . LEU A 1 134 ? 13.952 -14.764 -3.665 1.00 96.81 134 LEU A CA 1
ATOM 1088 C C . LEU A 1 134 ? 15.341 -14.161 -3.377 1.00 96.81 134 LEU A C 1
ATOM 1090 O O . LEU A 1 134 ? 15.446 -13.199 -2.604 1.00 96.81 134 LEU A O 1
ATOM 1094 N N . PRO A 1 135 ? 16.423 -14.699 -3.968 1.00 93.19 135 PRO A N 1
ATOM 1095 C CA . PRO A 1 135 ? 17.795 -14.294 -3.665 1.00 93.19 135 PRO A CA 1
ATOM 1096 C C . PRO A 1 135 ? 18.224 -13.055 -4.471 1.00 93.19 135 PRO A C 1
ATOM 1098 O O . PRO A 1 135 ? 19.255 -13.073 -5.131 1.00 93.19 135 PRO A O 1
ATOM 1101 N N . ILE A 1 136 ? 17.429 -11.982 -4.431 1.00 94.56 136 ILE A N 1
ATOM 1102 C CA . ILE A 1 136 ? 17.615 -10.800 -5.299 1.00 94.56 136 ILE A CA 1
ATOM 1103 C C . ILE A 1 136 ? 18.136 -9.563 -4.563 1.00 94.56 136 ILE A C 1
ATOM 1105 O O . ILE A 1 136 ? 18.391 -8.543 -5.180 1.00 94.56 136 ILE A O 1
ATOM 1109 N N . LYS A 1 137 ? 18.313 -9.643 -3.240 1.00 89.31 137 LYS A N 1
ATOM 1110 C CA . LYS A 1 137 ? 18.697 -8.493 -2.398 1.00 89.31 137 LYS A CA 1
ATOM 1111 C C . LYS A 1 137 ?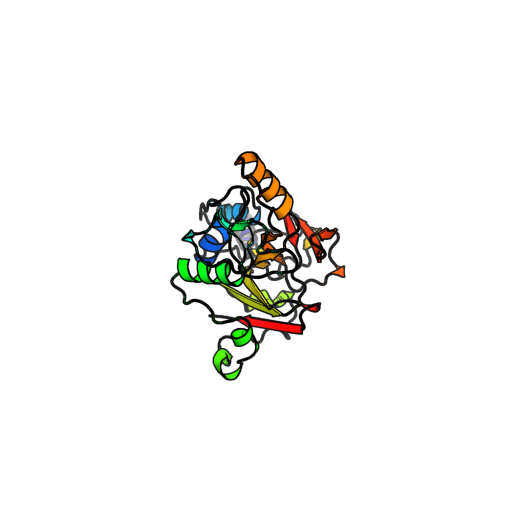 20.058 -7.890 -2.734 1.00 89.31 137 LYS A C 1
ATOM 1113 O O . LYS A 1 137 ? 20.273 -6.717 -2.466 1.00 89.31 137 LYS A O 1
ATOM 1118 N N . GLU A 1 138 ? 20.960 -8.713 -3.260 1.00 91.38 138 GLU A N 1
ATOM 1119 C CA . GLU A 1 138 ? 22.313 -8.298 -3.644 1.00 91.38 138 GLU A CA 1
ATOM 1120 C C . GLU A 1 138 ? 22.345 -7.652 -5.037 1.00 91.38 138 GLU A C 1
ATOM 1122 O O . GLU A 1 138 ? 23.368 -7.100 -5.435 1.00 91.38 138 GLU A O 1
ATOM 1127 N N . LEU A 1 139 ? 21.243 -7.738 -5.791 1.00 95.31 139 LEU A N 1
ATOM 1128 C CA . LEU A 1 139 ? 21.108 -7.051 -7.068 1.00 95.31 139 LEU A CA 1
ATOM 1129 C C . LEU A 1 139 ? 20.773 -5.575 -6.827 1.00 95.31 139 LEU A C 1
ATOM 1131 O O . LEU A 1 139 ? 20.099 -5.260 -5.837 1.00 95.31 139 LEU A O 1
ATOM 1135 N N . PRO A 1 140 ? 21.175 -4.675 -7.736 1.00 95.06 140 PRO A N 1
ATOM 1136 C CA . PRO A 1 140 ? 20.694 -3.301 -7.731 1.00 95.06 140 PRO A CA 1
ATOM 1137 C C . PRO A 1 140 ? 19.161 -3.242 -7.704 1.00 95.06 140 PRO A C 1
ATOM 1139 O O . PRO A 1 140 ? 18.484 -4.017 -8.381 1.00 95.06 140 PRO A O 1
ATOM 1142 N N . SER A 1 141 ? 18.594 -2.321 -6.923 1.00 93.62 141 SER A N 1
ATOM 1143 C CA . SER A 1 141 ? 17.142 -2.245 -6.703 1.00 93.62 141 SER A CA 1
ATOM 1144 C C . SER A 1 141 ? 16.343 -2.023 -7.984 1.00 93.62 141 SER A C 1
ATOM 1146 O O . SER A 1 141 ? 15.241 -2.558 -8.117 1.00 93.62 141 SER A O 1
ATOM 1148 N N . GLN A 1 142 ? 16.911 -1.302 -8.953 1.00 91.50 142 GLN A N 1
ATOM 1149 C CA . GLN A 1 142 ? 16.301 -1.094 -10.263 1.00 91.50 142 GLN A CA 1
ATOM 1150 C C . GLN A 1 142 ? 16.179 -2.377 -11.100 1.00 91.50 142 GLN A C 1
ATOM 1152 O O . GLN A 1 142 ? 15.389 -2.396 -12.035 1.00 91.50 142 GLN A O 1
ATOM 1157 N N . GLU A 1 143 ? 16.913 -3.443 -10.772 1.00 95.62 143 GLU A N 1
ATOM 1158 C CA . GLU A 1 143 ? 16.879 -4.739 -11.474 1.00 95.62 143 GLU A CA 1
ATOM 1159 C C . GLU A 1 143 ? 15.935 -5.742 -10.791 1.00 95.62 143 GLU A C 1
ATOM 1161 O O . GLU A 1 143 ? 15.604 -6.781 -11.355 1.00 95.62 143 GLU A O 1
ATOM 1166 N N . TRP A 1 144 ? 15.439 -5.451 -9.580 1.00 97.00 144 TRP A N 1
ATOM 1167 C CA . TRP A 1 144 ? 14.585 -6.392 -8.841 1.00 97.00 144 TRP A CA 1
ATOM 1168 C C . TRP A 1 144 ? 13.317 -6.775 -9.604 1.00 97.00 144 TRP A C 1
ATOM 1170 O O . TRP A 1 144 ? 12.883 -7.924 -9.521 1.00 97.00 144 TRP A O 1
ATOM 1180 N N . HIS A 1 145 ? 12.738 -5.834 -10.353 1.00 95.75 145 HIS A N 1
ATOM 1181 C CA . HIS A 1 145 ? 11.522 -6.060 -11.133 1.00 95.75 145 HIS A CA 1
ATOM 1182 C C . HIS A 1 145 ? 11.671 -7.198 -12.161 1.00 95.75 145 HIS A C 1
ATOM 1184 O O . HIS A 1 145 ? 10.705 -7.907 -12.414 1.00 95.75 145 HIS A O 1
ATOM 1190 N N . GLU A 1 146 ? 12.882 -7.458 -12.667 1.00 96.00 146 GLU A N 1
ATOM 1191 C CA . GLU A 1 146 ? 13.164 -8.532 -13.634 1.00 96.00 146 GLU A CA 1
ATOM 1192 C C . GLU A 1 146 ? 13.007 -9.941 -13.033 1.00 96.00 146 GLU A C 1
ATOM 1194 O O . GLU A 1 146 ? 12.895 -10.938 -13.749 1.00 96.00 146 GLU A O 1
ATOM 1199 N N . HIS A 1 147 ? 12.992 -10.040 -11.702 1.00 97.38 147 HIS A N 1
ATOM 1200 C CA . HIS A 1 147 ? 12.907 -11.300 -10.965 1.00 97.38 147 HIS A CA 1
ATOM 1201 C C . HIS A 1 147 ? 11.598 -11.472 -10.189 1.00 97.38 147 HIS A C 1
ATOM 1203 O O . HIS A 1 147 ? 11.290 -12.577 -9.714 1.00 97.38 147 HIS A O 1
ATOM 1209 N N . LEU A 1 148 ? 10.849 -10.385 -10.027 1.00 97.75 148 LEU A N 1
ATOM 1210 C CA . LEU A 1 148 ? 9.599 -10.351 -9.289 1.00 97.75 148 LEU A CA 1
ATOM 1211 C C . LEU A 1 148 ? 8.424 -10.654 -10.215 1.00 97.75 148 LEU A C 1
ATOM 1213 O O . LEU A 1 148 ? 8.430 -10.346 -11.402 1.00 97.75 148 LEU A O 1
ATOM 1217 N N . VAL A 1 149 ? 7.390 -11.264 -9.649 1.00 97.44 149 VAL A N 1
ATOM 1218 C CA . VAL A 1 149 ? 6.095 -11.426 -10.312 1.00 97.44 149 VAL A CA 1
ATOM 1219 C C . VAL A 1 149 ? 5.008 -10.833 -9.435 1.00 97.44 149 VAL A C 1
ATOM 1221 O O . VAL A 1 149 ? 5.112 -10.835 -8.205 1.00 97.44 149 VAL A O 1
ATOM 1224 N N . ILE A 1 150 ? 3.951 -10.319 -10.062 1.00 98.38 150 ILE A N 1
ATOM 1225 C CA . ILE A 1 150 ? 2.810 -9.733 -9.356 1.00 98.38 150 ILE A CA 1
ATOM 1226 C C . ILE A 1 150 ? 2.285 -10.715 -8.301 1.00 98.38 150 ILE A C 1
ATOM 1228 O O . ILE A 1 150 ? 2.008 -11.883 -8.586 1.00 98.38 150 ILE A O 1
ATOM 1232 N N . GLY A 1 151 ? 2.143 -10.240 -7.063 1.00 98.00 151 GLY A N 1
ATOM 1233 C CA . GLY A 1 151 ? 1.755 -11.087 -5.933 1.00 98.00 151 GLY A CA 1
ATOM 1234 C C . GLY A 1 151 ? 2.911 -11.656 -5.108 1.00 98.00 151 GLY A C 1
ATOM 1235 O O . GLY A 1 151 ? 2.644 -12.271 -4.076 1.00 98.00 151 GLY A O 1
ATOM 1236 N N . ASP A 1 152 ? 4.170 -11.455 -5.509 1.00 98.69 152 ASP A N 1
ATOM 1237 C CA . ASP A 1 152 ? 5.305 -11.649 -4.604 1.00 98.69 152 ASP A CA 1
ATOM 1238 C C . ASP A 1 152 ? 5.212 -10.669 -3.430 1.00 98.69 152 ASP A C 1
ATOM 1240 O O . ASP A 1 152 ? 4.763 -9.532 -3.574 1.00 98.69 152 ASP A O 1
ATOM 1244 N N . PHE A 1 153 ? 5.649 -11.097 -2.250 1.00 98.69 153 PHE A N 1
ATOM 1245 C CA . PHE A 1 153 ? 5.593 -10.284 -1.043 1.00 98.69 153 PHE A CA 1
ATOM 1246 C C . PHE A 1 153 ? 6.967 -9.759 -0.656 1.00 98.69 153 PHE A C 1
ATOM 1248 O O . PHE A 1 153 ? 7.921 -10.521 -0.525 1.00 98.69 153 PHE A O 1
ATOM 1255 N N . LEU A 1 154 ? 7.052 -8.470 -0.354 1.00 98.50 154 LEU A N 1
ATOM 1256 C CA . LEU A 1 154 ? 8.132 -7.929 0.456 1.00 98.50 154 LEU A CA 1
ATOM 1257 C C . LEU A 1 154 ? 7.721 -8.052 1.922 1.00 98.50 154 LEU A C 1
ATOM 1259 O O . LEU A 1 154 ? 6.679 -7.542 2.328 1.00 98.50 154 LEU A O 1
ATOM 1263 N N . VAL A 1 155 ? 8.535 -8.716 2.737 1.00 98.19 155 VAL A N 1
ATOM 1264 C CA . VAL A 1 155 ? 8.365 -8.741 4.193 1.00 98.19 155 VAL A CA 1
ATOM 1265 C C . VAL A 1 155 ? 9.573 -8.077 4.815 1.00 98.19 155 VAL A C 1
ATOM 1267 O O . VAL A 1 155 ? 10.690 -8.559 4.653 1.00 98.19 155 VAL A O 1
ATOM 1270 N N . ALA A 1 156 ? 9.368 -6.996 5.556 1.00 97.31 156 ALA A N 1
ATOM 1271 C CA . ALA A 1 156 ? 10.453 -6.210 6.122 1.00 97.31 156 ALA A CA 1
ATOM 1272 C C . ALA A 1 156 ? 10.245 -5.937 7.610 1.00 97.31 156 ALA A C 1
ATOM 1274 O O . ALA A 1 156 ? 9.128 -5.912 8.130 1.00 97.31 156 ALA A O 1
ATOM 1275 N N . LYS A 1 157 ? 11.354 -5.757 8.319 1.00 95.56 157 LYS A N 1
ATOM 1276 C CA . LYS A 1 157 ? 11.420 -5.350 9.715 1.00 95.56 157 LYS A CA 1
ATOM 1277 C C . LYS A 1 157 ? 12.194 -4.044 9.776 1.00 95.56 157 LYS A C 1
ATOM 1279 O O . LYS A 1 157 ? 13.416 -4.053 9.829 1.00 95.56 157 LYS A O 1
ATOM 1284 N N . THR A 1 158 ? 11.469 -2.940 9.859 1.00 89.06 158 THR A N 1
ATOM 1285 C CA . THR A 1 158 ? 12.015 -1.660 10.315 1.00 89.06 158 THR A CA 1
ATOM 1286 C C . THR A 1 158 ? 11.792 -1.597 11.831 1.00 89.06 158 THR A C 1
ATOM 1288 O O . THR A 1 158 ? 12.447 -2.307 12.604 1.00 89.06 158 THR A O 1
ATOM 1291 N N . ARG A 1 159 ? 10.755 -0.891 12.291 1.00 84.38 159 ARG A N 1
ATOM 1292 C CA . ARG A 1 159 ? 10.305 -0.859 13.694 1.00 84.38 159 ARG A CA 1
ATOM 1293 C C . ARG A 1 159 ? 9.374 -2.016 14.034 1.00 84.38 159 ARG A C 1
ATOM 1295 O O . ARG A 1 159 ? 9.679 -2.795 14.934 1.00 84.38 159 ARG A O 1
ATOM 1302 N N . ALA A 1 160 ? 8.293 -2.182 13.286 1.00 89.38 160 ALA A N 1
ATOM 1303 C CA . ALA A 1 160 ? 7.458 -3.379 13.310 1.00 89.38 160 ALA A CA 1
ATOM 1304 C C . ALA A 1 160 ? 7.766 -4.242 12.080 1.00 89.38 160 ALA A C 1
ATOM 1306 O O . ALA A 1 160 ? 8.477 -3.804 11.175 1.00 89.38 160 ALA A O 1
ATOM 1307 N N . ARG A 1 161 ? 7.284 -5.489 12.069 1.00 95.19 161 ARG A N 1
ATOM 1308 C CA . ARG A 1 161 ? 7.275 -6.265 10.824 1.00 95.19 161 ARG A CA 1
ATOM 1309 C C . ARG A 1 161 ? 6.111 -5.790 9.972 1.00 95.19 161 ARG A C 1
ATOM 1311 O O . ARG A 1 161 ? 5.027 -5.584 10.509 1.00 95.19 161 ARG A O 1
ATOM 1318 N N . HIS A 1 162 ? 6.351 -5.670 8.681 1.00 97.50 162 HIS A N 1
ATOM 1319 C CA . HIS A 1 162 ? 5.385 -5.222 7.696 1.00 97.50 162 HIS A CA 1
ATOM 1320 C C . HIS A 1 162 ? 5.457 -6.120 6.468 1.00 97.50 162 HIS A C 1
ATOM 1322 O O . HIS A 1 162 ? 6.513 -6.692 6.187 1.00 97.50 162 HIS A O 1
ATOM 1328 N N . ILE A 1 163 ? 4.338 -6.266 5.770 1.00 98.69 163 ILE A N 1
ATOM 1329 C CA . ILE A 1 163 ? 4.250 -7.030 4.528 1.00 98.69 163 ILE A CA 1
ATOM 1330 C C . ILE A 1 163 ? 3.563 -6.182 3.468 1.00 98.69 163 ILE A C 1
ATOM 1332 O O . ILE A 1 163 ? 2.602 -5.473 3.763 1.00 98.69 163 ILE A O 1
ATOM 1336 N N . MET A 1 164 ? 4.095 -6.241 2.255 1.00 98.62 164 MET A N 1
ATOM 1337 C CA . MET A 1 164 ? 3.600 -5.521 1.091 1.00 98.62 164 MET A CA 1
AT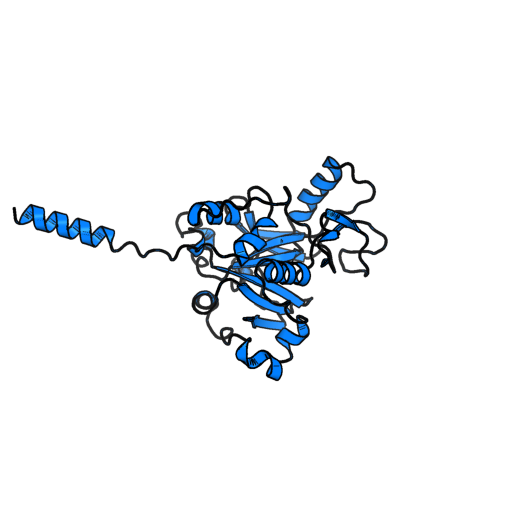OM 1338 C C . MET A 1 164 ? 3.607 -6.457 -0.114 1.00 98.62 164 MET A C 1
ATOM 1340 O O . MET A 1 164 ? 4.446 -7.355 -0.180 1.00 98.62 164 MET A O 1
ATOM 1344 N N . MET A 1 165 ? 2.694 -6.258 -1.058 1.00 98.88 165 MET A N 1
ATOM 1345 C CA . MET A 1 165 ? 2.625 -7.041 -2.291 1.00 98.88 165 MET A CA 1
ATOM 1346 C C . MET A 1 165 ? 3.264 -6.265 -3.442 1.00 98.88 165 MET A C 1
ATOM 1348 O O . MET A 1 165 ? 2.905 -5.113 -3.665 1.00 98.88 165 MET A O 1
ATOM 1352 N N . TYR A 1 166 ? 4.169 -6.892 -4.187 1.00 98.88 166 TYR A N 1
ATOM 1353 C CA . TYR A 1 166 ? 4.695 -6.357 -5.438 1.00 98.88 166 TYR A CA 1
ATOM 1354 C C . TYR A 1 166 ? 3.584 -6.217 -6.479 1.00 98.88 166 TYR A C 1
ATOM 1356 O O . TYR A 1 166 ? 2.804 -7.151 -6.700 1.00 98.88 166 TYR A O 1
ATOM 1364 N N . MET A 1 167 ? 3.539 -5.050 -7.120 1.00 98.69 167 MET A N 1
ATOM 1365 C CA . MET A 1 167 ? 2.501 -4.686 -8.084 1.00 98.69 167 MET A CA 1
ATOM 1366 C C . MET A 1 167 ? 3.049 -4.188 -9.427 1.00 98.69 167 MET A C 1
ATOM 1368 O O . MET A 1 167 ? 2.289 -3.622 -10.206 1.00 98.69 167 MET A O 1
ATOM 1372 N N . GLY A 1 168 ? 4.335 -4.399 -9.707 1.00 98.25 168 GLY A N 1
ATOM 1373 C CA . GLY A 1 168 ? 4.989 -3.900 -10.917 1.00 98.25 168 GLY A CA 1
ATOM 1374 C C . GLY A 1 168 ? 5.889 -2.706 -10.618 1.00 98.25 168 GLY A C 1
ATOM 1375 O O . GLY A 1 168 ? 6.425 -2.562 -9.520 1.00 98.25 168 GLY A O 1
ATOM 1376 N N . THR A 1 169 ? 6.051 -1.847 -11.603 1.00 98.44 169 THR A N 1
ATOM 1377 C CA . THR A 1 169 ? 6.895 -0.653 -11.616 1.00 98.44 169 THR A CA 1
ATOM 1378 C C . THR A 1 169 ? 6.092 0.522 -12.165 1.00 98.44 169 THR A C 1
ATOM 1380 O O . THR A 1 169 ? 5.006 0.332 -12.701 1.00 98.44 169 THR A O 1
ATOM 1383 N N . LEU A 1 170 ? 6.598 1.750 -12.064 1.00 98.06 170 LEU A N 1
ATOM 1384 C CA . LEU A 1 170 ? 5.923 2.906 -12.666 1.00 98.06 170 LEU A CA 1
ATOM 1385 C C . LEU A 1 170 ? 5.784 2.749 -14.192 1.00 98.06 170 LEU A C 1
ATOM 1387 O O . LEU A 1 170 ? 4.744 3.104 -14.749 1.00 98.06 170 LEU A O 1
ATOM 1391 N N . ALA A 1 171 ? 6.792 2.177 -14.856 1.00 97.38 171 ALA A N 1
ATOM 1392 C CA . ALA A 1 171 ? 6.755 1.918 -16.294 1.00 97.38 171 ALA A CA 1
ATOM 1393 C C . ALA A 1 171 ? 5.571 1.019 -16.697 1.00 97.38 171 ALA A C 1
ATOM 1395 O O . ALA A 1 171 ? 4.899 1.313 -17.687 1.00 97.38 171 ALA A O 1
ATOM 1396 N N . ASP A 1 172 ? 5.247 0.002 -15.889 1.00 97.62 172 ASP A N 1
ATOM 1397 C CA . ASP A 1 172 ? 4.128 -0.915 -16.158 1.00 97.62 172 ASP A CA 1
ATOM 1398 C C . ASP A 1 172 ? 2.763 -0.193 -16.156 1.00 97.62 172 ASP A C 1
ATOM 1400 O O . ASP A 1 172 ? 1.836 -0.615 -16.849 1.00 97.62 172 ASP A O 1
ATOM 1404 N N . TYR A 1 173 ? 2.642 0.930 -15.431 1.00 97.81 173 TYR A N 1
ATOM 1405 C CA . TYR A 1 173 ? 1.446 1.793 -15.392 1.00 97.81 173 TYR A CA 1
ATOM 1406 C C . TYR A 1 173 ? 1.503 2.963 -16.396 1.00 97.81 173 TYR A C 1
ATOM 1408 O O . TYR A 1 173 ? 0.728 3.922 -16.302 1.00 97.81 173 TYR A O 1
ATOM 1416 N N . GLY A 1 174 ? 2.417 2.912 -17.371 1.00 95.94 174 GLY A N 1
ATOM 1417 C CA . GLY A 1 174 ? 2.523 3.902 -18.445 1.00 95.94 174 GLY A CA 1
ATOM 1418 C C . GLY A 1 174 ? 3.146 5.236 -18.021 1.00 95.94 174 GLY A C 1
ATOM 1419 O O . GLY A 1 174 ? 2.983 6.249 -18.713 1.00 95.94 174 GLY A O 1
ATOM 1420 N N . PHE A 1 175 ? 3.845 5.276 -16.885 1.00 96.62 175 PHE A N 1
ATOM 1421 C CA . PHE A 1 175 ? 4.671 6.429 -16.542 1.00 96.62 175 PHE A CA 1
ATOM 1422 C C . PHE A 1 175 ? 5.962 6.419 -17.360 1.00 96.62 175 PHE A C 1
ATOM 1424 O O . PHE A 1 175 ? 6.572 5.382 -17.614 1.00 96.62 175 PHE A O 1
ATOM 1431 N N . THR A 1 176 ? 6.378 7.604 -17.780 1.00 96.25 176 THR A N 1
ATOM 1432 C CA . THR A 1 176 ? 7.560 7.844 -18.603 1.00 96.25 176 THR A CA 1
ATOM 1433 C C . THR A 1 176 ? 8.332 9.029 -18.040 1.00 96.25 176 THR A C 1
ATOM 1435 O O . THR A 1 176 ? 7.813 9.806 -17.239 1.00 96.25 176 THR A O 1
ATOM 1438 N N . ALA A 1 177 ? 9.566 9.221 -18.500 1.00 96.31 177 ALA A N 1
ATOM 1439 C CA . ALA A 1 177 ? 10.348 10.397 -18.128 1.00 96.31 177 ALA A CA 1
ATOM 1440 C C . ALA A 1 177 ? 9.689 11.717 -18.579 1.00 96.31 177 ALA A C 1
ATOM 1442 O O . ALA A 1 177 ? 9.996 12.768 -18.025 1.00 96.31 177 ALA A O 1
ATOM 1443 N N . GLU A 1 178 ? 8.789 11.672 -19.567 1.00 95.31 178 GLU A N 1
ATOM 1444 C CA . GLU A 1 178 ? 8.077 12.849 -20.068 1.00 95.31 178 GLU A CA 1
ATOM 1445 C C . GLU A 1 178 ? 6.902 13.246 -19.165 1.00 95.31 178 GLU A C 1
ATOM 1447 O O . GLU A 1 178 ? 6.725 14.430 -18.889 1.00 95.31 178 GLU A O 1
ATOM 1452 N N . ASN A 1 179 ? 6.109 12.277 -18.684 1.00 94.25 179 ASN A N 1
ATOM 1453 C CA . ASN A 1 179 ? 4.929 12.555 -17.851 1.00 94.25 179 ASN A CA 1
ATOM 1454 C C . ASN A 1 179 ? 5.206 12.517 -16.337 1.00 94.25 179 ASN A C 1
ATOM 1456 O O . ASN A 1 179 ? 4.433 13.081 -15.569 1.00 94.25 179 ASN A O 1
ATOM 1460 N N . ALA A 1 180 ? 6.323 11.921 -15.911 1.00 95.19 180 ALA A N 1
ATOM 1461 C CA . ALA A 1 180 ? 6.768 11.875 -14.520 1.00 95.19 180 ALA A CA 1
ATOM 1462 C C . ALA A 1 180 ? 8.281 12.181 -14.411 1.00 95.19 180 ALA A C 1
ATOM 1464 O O . ALA A 1 180 ? 9.066 11.317 -14.009 1.00 95.19 180 ALA A O 1
ATOM 1465 N N . PRO A 1 181 ? 8.728 13.403 -14.767 1.00 95.06 181 PRO A N 1
ATOM 1466 C CA . PRO A 1 181 ? 10.152 13.737 -14.876 1.00 95.06 181 PRO A CA 1
ATOM 1467 C C . PRO A 1 181 ? 10.931 13.596 -13.561 1.00 95.06 181 PRO A C 1
ATOM 1469 O O . PRO A 1 181 ? 12.082 13.166 -13.579 1.00 95.06 181 PRO A O 1
ATOM 1472 N N . GLU A 1 182 ? 10.312 13.883 -12.412 1.00 94.69 182 GLU A N 1
ATOM 1473 C CA . GLU A 1 182 ? 10.948 13.707 -11.093 1.00 94.69 182 GLU A CA 1
ATOM 1474 C C . GLU A 1 182 ? 11.230 12.231 -10.760 1.00 94.69 182 GLU A C 1
ATOM 1476 O O . GLU A 1 182 ? 12.139 11.918 -9.991 1.00 94.69 182 GLU A O 1
ATOM 1481 N N . LEU A 1 183 ? 10.489 11.318 -11.391 1.00 96.31 183 LEU A N 1
ATOM 1482 C CA . LEU A 1 183 ? 10.594 9.871 -11.228 1.00 96.31 183 LEU A CA 1
ATOM 1483 C C . LEU A 1 183 ? 11.332 9.193 -12.390 1.00 96.31 183 LEU A C 1
ATOM 1485 O O . LEU A 1 183 ? 11.414 7.967 -12.414 1.00 96.31 183 LEU A O 1
ATOM 1489 N N . ALA A 1 184 ? 11.900 9.948 -13.338 1.00 95.75 184 ALA A N 1
ATOM 1490 C CA . ALA A 1 184 ? 12.472 9.409 -14.576 1.00 95.75 184 ALA A CA 1
ATOM 1491 C C . ALA A 1 184 ? 13.538 8.320 -14.344 1.00 95.75 184 ALA A C 1
ATOM 1493 O O . ALA A 1 184 ? 13.569 7.311 -15.044 1.00 95.75 184 ALA A O 1
ATOM 1494 N N . GLN A 1 185 ? 14.388 8.494 -13.330 1.00 95.88 185 GLN A N 1
ATOM 1495 C CA . GLN A 1 185 ? 15.418 7.517 -12.945 1.00 95.88 185 GLN A CA 1
ATOM 1496 C C . GLN A 1 185 ? 14.875 6.341 -12.111 1.00 95.88 185 GLN A C 1
ATOM 1498 O O . GLN A 1 185 ? 15.588 5.371 -11.862 1.00 95.88 185 GLN A O 1
ATOM 1503 N N . TYR A 1 186 ? 13.616 6.417 -11.678 1.00 97.19 186 TYR A N 1
ATOM 1504 C CA . TYR A 1 186 ? 12.980 5.460 -10.777 1.00 97.19 186 TYR A CA 1
ATOM 1505 C C . TYR A 1 186 ? 11.860 4.648 -11.435 1.00 97.19 186 TYR A C 1
ATOM 1507 O O . TYR A 1 186 ? 11.210 3.859 -10.756 1.00 97.19 186 TYR A O 1
ATOM 1515 N N . LEU A 1 187 ? 11.667 4.773 -12.752 1.00 97.00 187 LEU A N 1
ATOM 1516 C CA . LEU A 1 187 ? 10.544 4.150 -13.460 1.00 97.00 187 LEU A CA 1
ATOM 1517 C C . LEU A 1 187 ? 10.471 2.624 -13.304 1.00 97.00 187 LEU A C 1
ATOM 1519 O O . LEU A 1 187 ? 9.372 2.086 -13.231 1.00 97.00 187 LEU A O 1
ATOM 1523 N N . ASN A 1 188 ? 11.623 1.956 -13.193 1.00 96.56 188 ASN A N 1
ATOM 1524 C CA . ASN A 1 188 ? 11.729 0.497 -13.061 1.00 96.56 188 ASN A CA 1
ATOM 1525 C C . ASN A 1 188 ? 11.903 0.023 -11.607 1.00 96.56 188 ASN A C 1
ATOM 1527 O O . ASN A 1 188 ? 12.152 -1.157 -11.359 1.00 96.56 188 ASN A O 1
ATOM 1531 N N . HIS A 1 189 ? 11.809 0.927 -10.627 1.00 97.81 189 HIS A N 1
ATOM 1532 C CA . HIS A 1 189 ? 11.860 0.511 -9.230 1.00 97.81 189 HIS A CA 1
ATOM 1533 C C . HIS A 1 189 ? 10.556 -0.192 -8.836 1.00 97.81 189 HIS A C 1
ATOM 1535 O O . HIS A 1 189 ? 9.478 0.208 -9.290 1.00 97.81 189 HIS A O 1
ATOM 1541 N N . PRO A 1 190 ? 10.625 -1.223 -7.975 1.00 98.19 190 PRO A N 1
ATOM 1542 C CA . PRO A 1 190 ? 9.436 -1.924 -7.530 1.00 98.19 190 PRO A CA 1
ATOM 1543 C C . PRO A 1 190 ? 8.440 -1.011 -6.821 1.00 98.19 190 PRO A C 1
ATOM 1545 O O . PRO A 1 190 ? 8.770 -0.322 -5.851 1.00 98.19 190 PRO A O 1
ATOM 1548 N N . LEU A 1 191 ? 7.196 -1.086 -7.273 1.00 98.75 191 LEU A N 1
ATOM 1549 C CA . LEU A 1 191 ? 6.032 -0.604 -6.559 1.00 98.75 191 LEU A CA 1
ATOM 1550 C C . LEU A 1 191 ? 5.463 -1.731 -5.707 1.00 98.75 191 LEU A C 1
ATOM 1552 O O . LEU A 1 191 ? 5.386 -2.895 -6.122 1.00 98.75 191 LEU A O 1
ATOM 1556 N N . VAL A 1 192 ? 5.023 -1.368 -4.510 1.00 98.88 192 VAL A N 1
ATOM 1557 C CA . VAL A 1 192 ? 4.336 -2.274 -3.601 1.00 98.88 192 VAL A CA 1
ATOM 1558 C C . VAL A 1 192 ? 3.037 -1.657 -3.106 1.00 98.88 192 VAL A C 1
ATOM 1560 O O . VAL A 1 192 ? 3.004 -0.492 -2.715 1.00 98.88 192 VAL A O 1
ATOM 1563 N N . ILE A 1 193 ? 1.976 -2.459 -3.067 1.00 98.88 193 ILE A N 1
ATOM 1564 C CA . ILE A 1 193 ? 0.697 -2.099 -2.450 1.00 98.88 193 ILE A CA 1
ATOM 1565 C C . ILE A 1 193 ? 0.573 -2.764 -1.081 1.00 98.88 193 ILE A C 1
ATOM 1567 O O . ILE A 1 193 ? 0.924 -3.936 -0.896 1.00 98.88 193 ILE A O 1
ATOM 1571 N N . HIS A 1 194 ? 0.114 -2.008 -0.088 1.00 98.69 194 HIS A N 1
ATOM 1572 C CA . HIS A 1 194 ? 0.032 -2.471 1.292 1.00 98.69 194 HIS A CA 1
ATOM 1573 C C . HIS A 1 194 ? -0.923 -1.638 2.135 1.00 98.69 194 HIS A C 1
ATOM 1575 O O . HIS A 1 194 ? -1.192 -0.487 1.824 1.00 98.69 194 HIS A O 1
ATOM 1581 N N . ASP A 1 195 ? -1.357 -2.195 3.263 1.00 98.06 195 ASP A N 1
ATOM 1582 C CA . ASP A 1 195 ? -2.128 -1.468 4.271 1.00 98.06 195 ASP A CA 1
ATOM 1583 C C . ASP A 1 195 ? -1.241 -1.142 5.475 1.00 98.06 195 ASP A C 1
ATOM 1585 O O . ASP A 1 195 ? -0.613 -2.038 6.045 1.00 98.06 195 ASP A O 1
ATOM 1589 N N . GLY A 1 196 ? -1.131 0.128 5.854 1.00 95.31 196 GLY A N 1
ATOM 1590 C CA . GLY A 1 196 ? -0.261 0.564 6.945 1.00 95.31 196 GLY A CA 1
ATOM 1591 C C . GLY A 1 196 ? -0.418 2.041 7.304 1.00 95.31 196 GLY A C 1
ATOM 1592 O O . GLY A 1 196 ? -1.274 2.719 6.744 1.00 95.31 196 GLY A O 1
ATOM 1593 N N . PRO A 1 197 ? 0.418 2.560 8.224 1.00 93.31 197 PRO A N 1
ATOM 1594 C CA . PRO A 1 197 ? 0.456 3.983 8.552 1.00 93.31 197 PRO A CA 1
ATOM 1595 C C . PRO A 1 197 ? 0.750 4.854 7.327 1.00 93.31 197 PRO A C 1
ATOM 1597 O O . PRO A 1 197 ? 1.672 4.565 6.569 1.00 93.31 197 PRO A O 1
ATOM 1600 N N . ASN A 1 198 ? -0.034 5.912 7.149 1.00 93.88 198 ASN A N 1
ATOM 1601 C CA . ASN A 1 198 ? 0.068 6.835 6.034 1.00 93.88 198 ASN A CA 1
ATOM 1602 C C . ASN A 1 198 ? -0.520 8.209 6.411 1.00 93.88 198 ASN A C 1
ATOM 1604 O O . ASN A 1 198 ? -1.573 8.295 7.046 1.00 93.88 198 ASN A O 1
ATOM 1608 N N . PHE A 1 199 ? 0.157 9.290 6.016 1.00 94.25 199 PHE A N 1
ATOM 1609 C CA . PHE A 1 199 ? -0.173 10.649 6.441 1.00 94.25 199 PHE A CA 1
ATOM 1610 C C . PHE A 1 199 ? -1.415 11.274 5.791 1.00 94.25 199 PHE A C 1
ATOM 1612 O O . PHE A 1 199 ? -1.946 12.215 6.375 1.00 94.25 199 PHE A O 1
ATOM 1619 N N . PHE A 1 200 ? -1.891 10.790 4.639 1.00 91.44 200 PHE A N 1
ATOM 1620 C CA . PHE A 1 200 ? -3.032 11.398 3.931 1.00 91.44 200 PHE A CA 1
ATOM 1621 C C . PHE A 1 200 ? -4.386 10.744 4.254 1.00 91.44 200 PHE A C 1
ATOM 1623 O O . PHE A 1 200 ? -5.441 11.257 3.888 1.00 91.44 200 PHE A O 1
ATOM 1630 N N . TYR A 1 201 ? -4.385 9.625 4.977 1.00 94.75 201 TYR A N 1
ATOM 1631 C CA . TYR A 1 201 ? -5.601 8.947 5.433 1.00 94.75 201 TYR A CA 1
ATOM 1632 C C . TYR A 1 201 ? -6.338 9.603 6.618 1.00 94.75 201 TYR A C 1
ATOM 1634 O O . TYR A 1 201 ? -7.571 9.555 6.615 1.00 94.75 201 TYR A O 1
ATOM 1642 N N . PRO A 1 202 ? -5.663 10.210 7.620 1.00 94.19 202 PRO A N 1
ATOM 1643 C CA . PRO A 1 202 ? -6.336 10.833 8.757 1.00 94.19 202 PRO A CA 1
ATOM 1644 C C . PRO A 1 202 ? -7.424 11.832 8.351 1.00 94.19 202 PRO A C 1
ATOM 1646 O O . PRO A 1 202 ? -8.553 11.702 8.816 1.00 94.19 202 PRO A O 1
ATOM 1649 N N . GLU A 1 203 ? -7.125 12.755 7.434 1.00 94.56 203 GLU A N 1
ATOM 1650 C CA . GLU A 1 203 ? -8.080 13.771 6.970 1.00 94.56 203 GLU A CA 1
ATOM 1651 C C . GLU A 1 203 ? -9.266 13.144 6.217 1.00 94.56 203 GLU A C 1
ATOM 1653 O O . GLU A 1 203 ? -10.427 13.472 6.469 1.00 94.56 203 GLU A O 1
ATOM 1658 N N . ARG A 1 204 ? -9.000 12.162 5.342 1.00 95.69 204 ARG A N 1
ATOM 1659 C CA . ARG A 1 204 ? -10.053 11.421 4.624 1.00 95.69 204 ARG A CA 1
ATOM 1660 C C . ARG A 1 204 ? -11.030 10.757 5.591 1.00 95.69 204 ARG A C 1
ATOM 1662 O O . ARG A 1 204 ? -12.242 10.796 5.384 1.00 95.69 204 ARG A O 1
ATOM 1669 N N . TYR A 1 205 ? -10.510 10.166 6.663 1.00 97.25 205 TYR A N 1
ATOM 1670 C CA . TYR A 1 205 ? -11.332 9.471 7.644 1.00 97.25 205 TYR A CA 1
ATOM 1671 C C . TYR A 1 205 ? -11.984 10.391 8.673 1.00 97.25 205 TYR A C 1
ATOM 1673 O O . TYR A 1 205 ? -13.059 10.056 9.164 1.00 97.25 205 TYR A O 1
ATOM 1681 N N . GLU A 1 206 ? -11.414 11.563 8.951 1.00 97.06 206 GLU A N 1
ATOM 1682 C CA . GLU A 1 206 ? -12.114 12.631 9.672 1.00 97.06 206 GLU A CA 1
ATOM 1683 C C . GLU A 1 206 ? -13.365 13.055 8.897 1.00 97.06 206 GLU A C 1
ATOM 1685 O O . GLU A 1 206 ? -14.461 13.063 9.461 1.00 97.06 206 GLU A O 1
ATOM 1690 N N . LYS A 1 207 ? -13.229 13.265 7.583 1.00 97.75 207 LYS A N 1
ATOM 1691 C CA . LYS A 1 207 ? -14.357 13.564 6.696 1.00 97.75 207 LYS A CA 1
ATOM 1692 C C . LYS A 1 207 ? -15.384 12.431 6.649 1.00 97.75 207 LYS A C 1
ATOM 1694 O O . LYS A 1 207 ? -16.574 12.692 6.789 1.00 97.75 207 LYS A O 1
ATOM 1699 N N . TYR A 1 208 ? -14.955 11.172 6.519 1.00 98.00 208 TYR A N 1
ATOM 1700 C CA . TYR A 1 208 ? -15.865 10.018 6.587 1.00 98.00 208 TYR A CA 1
ATOM 1701 C C . TYR A 1 208 ? -16.659 9.983 7.902 1.00 98.00 208 TYR A C 1
ATOM 1703 O O . TYR A 1 208 ? -17.868 9.749 7.892 1.00 98.00 208 TYR A O 1
ATOM 1711 N N . ILE A 1 209 ? -15.989 10.209 9.035 1.00 98.25 209 ILE A N 1
ATOM 1712 C CA . ILE A 1 209 ? -16.603 10.217 10.369 1.00 98.25 209 ILE A CA 1
ATOM 1713 C C . ILE A 1 209 ? -17.661 11.318 10.472 1.00 98.25 209 ILE A C 1
ATOM 1715 O O . ILE A 1 209 ? -18.758 11.055 10.974 1.00 98.25 209 ILE A O 1
ATOM 1719 N N . GLU A 1 210 ? -17.352 12.517 9.980 1.00 97.94 210 GLU A N 1
ATOM 1720 C CA . GLU A 1 210 ? -18.274 13.652 9.953 1.00 97.94 210 GLU A CA 1
ATOM 1721 C C . GLU A 1 210 ? -19.485 13.385 9.047 1.00 97.94 210 GLU A C 1
ATOM 1723 O O . GLU A 1 210 ? -20.623 13.457 9.514 1.00 97.94 210 GLU A O 1
ATOM 1728 N N . GLU A 1 211 ? -19.252 12.995 7.788 1.00 97.81 211 GLU A N 1
ATOM 1729 C CA . GLU A 1 211 ? -20.297 12.725 6.789 1.00 97.81 211 GLU A CA 1
ATOM 1730 C C . GLU A 1 211 ? -21.275 11.626 7.236 1.00 97.81 211 GLU A C 1
ATOM 1732 O O . GLU A 1 211 ? -22.450 11.656 6.876 1.00 97.81 211 GLU A O 1
ATOM 1737 N N . ASN A 1 212 ? -20.812 10.674 8.053 1.00 97.62 212 ASN A N 1
ATOM 1738 C CA . ASN A 1 212 ? -21.623 9.568 8.571 1.00 97.62 212 ASN A CA 1
ATOM 1739 C C . ASN A 1 212 ? -22.129 9.796 10.009 1.00 97.62 212 ASN A C 1
ATOM 1741 O O . ASN A 1 212 ? -22.727 8.897 10.604 1.00 97.62 212 ASN A O 1
ATOM 1745 N N . GLY A 1 213 ? -21.892 10.973 10.602 1.00 97.12 213 GLY A N 1
ATOM 1746 C CA . GLY A 1 213 ? -22.372 11.320 11.944 1.00 97.12 213 GLY A CA 1
ATOM 1747 C C . GLY A 1 213 ? -21.843 10.407 13.060 1.00 97.12 213 GLY A C 1
ATOM 1748 O O . GLY A 1 213 ? -22.526 10.194 14.070 1.00 97.12 213 GLY A O 1
ATOM 1749 N N . LEU A 1 214 ? -20.646 9.838 12.890 1.00 97.25 214 LEU A N 1
ATOM 1750 C CA . LEU A 1 214 ? -20.076 8.845 13.800 1.00 97.25 214 LEU A CA 1
ATOM 1751 C C . LEU A 1 214 ? -19.527 9.529 15.061 1.00 97.25 214 LEU A C 1
ATOM 1753 O O . LEU A 1 214 ? -18.520 10.230 15.044 1.00 97.25 214 LEU A O 1
ATOM 1757 N N . LYS A 1 215 ? -20.191 9.318 16.200 1.00 95.06 215 LYS A N 1
ATOM 1758 C CA . LYS A 1 215 ? -19.826 9.962 17.473 1.00 95.06 215 LYS A CA 1
ATOM 1759 C C . LYS A 1 215 ? -18.770 9.168 18.237 1.00 95.06 215 LYS A C 1
ATOM 1761 O O . LYS A 1 215 ? -18.862 7.948 18.343 1.00 95.06 215 LYS A O 1
ATOM 1766 N N . ASN A 1 216 ? -17.835 9.875 18.877 1.00 94.75 216 ASN A N 1
ATOM 1767 C CA . ASN A 1 216 ? -16.775 9.293 19.717 1.00 94.75 216 ASN A CA 1
ATOM 1768 C C . ASN A 1 216 ? -15.867 8.293 18.973 1.00 94.75 216 ASN A C 1
ATOM 1770 O O . ASN A 1 216 ? -15.363 7.336 19.570 1.00 94.75 216 ASN A O 1
ATOM 1774 N N . VAL A 1 217 ? -15.664 8.516 17.674 1.00 97.75 217 VAL A N 1
ATOM 1775 C CA . VAL A 1 217 ? -14.764 7.735 16.824 1.00 97.75 217 VAL A CA 1
ATOM 1776 C C . VAL A 1 217 ? -13.519 8.570 16.544 1.00 97.75 217 VAL A C 1
ATOM 1778 O O . VAL A 1 217 ? -13.607 9.751 16.232 1.00 97.75 217 VAL A O 1
ATOM 1781 N N . THR A 1 218 ? -12.349 7.968 16.727 1.00 96.69 218 THR A N 1
ATOM 1782 C CA . THR A 1 218 ? -11.054 8.537 16.342 1.00 96.69 218 THR A CA 1
ATOM 1783 C C . THR A 1 218 ? -10.766 8.144 14.898 1.00 96.69 218 THR A C 1
ATOM 1785 O O . THR A 1 218 ? -11.101 7.027 14.494 1.00 96.69 218 THR A O 1
ATOM 1788 N N . THR A 1 219 ? -10.149 9.048 14.136 1.00 95.06 219 THR A N 1
ATOM 1789 C CA . THR A 1 219 ? -9.686 8.751 12.775 1.00 95.06 219 THR A CA 1
ATOM 1790 C C . THR A 1 219 ? -8.631 7.631 12.759 1.00 95.06 219 THR A C 1
ATOM 1792 O O . THR A 1 219 ? -8.243 7.109 13.808 1.00 95.06 219 THR A O 1
ATOM 1795 N N . THR A 1 220 ? -8.206 7.211 11.571 1.00 94.31 220 THR A N 1
ATOM 1796 C CA . THR A 1 220 ? -7.118 6.244 11.374 1.00 94.31 220 THR A CA 1
ATOM 1797 C C . THR A 1 220 ? -5.772 6.953 11.204 1.00 94.31 220 THR A C 1
ATOM 1799 O O . THR A 1 220 ? -5.707 8.145 10.912 1.00 94.31 220 THR A O 1
ATOM 1802 N N . ASN A 1 221 ? -4.673 6.218 11.365 1.00 93.75 221 ASN A N 1
ATOM 1803 C CA . ASN A 1 221 ? -3.330 6.684 11.028 1.00 93.75 221 ASN A CA 1
ATOM 1804 C C . ASN A 1 221 ? -2.842 6.218 9.660 1.00 93.75 221 ASN A C 1
ATOM 1806 O O . ASN A 1 221 ? -1.647 6.347 9.407 1.00 93.75 221 ASN A O 1
ATOM 1810 N N . GLY A 1 222 ? -3.696 5.615 8.834 1.00 96.06 222 GLY A N 1
ATOM 1811 C CA . GLY A 1 222 ? -3.274 5.071 7.552 1.00 96.06 222 GLY A CA 1
ATOM 1812 C C . GLY A 1 222 ? -4.360 4.301 6.811 1.00 96.06 222 GLY A C 1
ATOM 1813 O O . GLY A 1 222 ? -5.534 4.376 7.167 1.00 96.06 222 GLY A O 1
ATOM 1814 N N . GLY A 1 223 ? -3.955 3.538 5.806 1.00 97.69 223 GLY A N 1
ATOM 1815 C CA . GLY A 1 223 ? -4.832 2.717 4.980 1.00 97.69 223 GLY A CA 1
ATOM 1816 C C . GLY A 1 223 ? -4.082 2.056 3.839 1.00 97.69 223 GLY A C 1
ATOM 1817 O O . GLY A 1 223 ? -2.846 2.009 3.836 1.00 97.69 223 GLY A O 1
ATOM 1818 N N . VAL A 1 224 ? -4.839 1.549 2.868 1.00 98.50 224 VAL A N 1
ATOM 1819 C CA . VAL A 1 224 ? -4.274 0.900 1.682 1.00 98.50 224 VAL A CA 1
ATOM 1820 C C . VAL A 1 224 ? -3.586 1.940 0.800 1.00 98.50 224 VAL A C 1
ATOM 1822 O O . VAL A 1 224 ? -4.187 2.912 0.356 1.00 98.50 224 VAL A O 1
ATOM 1825 N N . MET A 1 225 ? -2.301 1.748 0.550 1.00 98.31 225 MET A N 1
ATOM 1826 C CA . MET A 1 225 ? -1.463 2.687 -0.180 1.00 98.31 225 MET A CA 1
ATOM 1827 C C . MET A 1 225 ? -0.497 1.942 -1.094 1.00 98.31 225 MET A C 1
ATOM 1829 O O . MET A 1 225 ? -0.205 0.758 -0.910 1.00 98.31 225 MET A O 1
ATOM 1833 N N . ILE A 1 226 ? 0.044 2.688 -2.042 1.00 98.75 226 ILE A N 1
ATOM 1834 C CA . ILE A 1 226 ? 1.121 2.286 -2.934 1.00 98.75 226 ILE A CA 1
ATOM 1835 C C . ILE A 1 226 ? 2.374 3.069 -2.560 1.00 98.75 226 ILE A C 1
ATOM 1837 O O . ILE A 1 226 ? 2.331 4.298 -2.455 1.00 98.75 226 ILE A O 1
ATOM 1841 N N . SER A 1 227 ? 3.473 2.342 -2.388 1.00 98.50 227 SER A N 1
ATOM 1842 C CA . SER A 1 227 ? 4.800 2.885 -2.121 1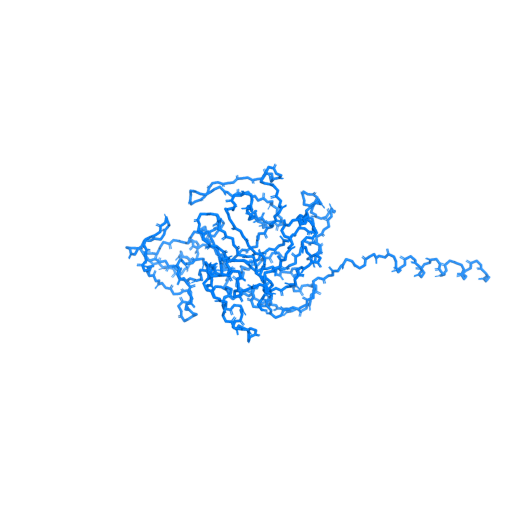.00 98.50 227 SER A CA 1
ATOM 1843 C C . SER A 1 227 ? 5.807 2.388 -3.151 1.00 98.50 227 SER A C 1
ATOM 1845 O O . SER A 1 227 ? 5.665 1.291 -3.692 1.00 98.50 227 SER A O 1
ATOM 1847 N N . ILE A 1 228 ? 6.860 3.167 -3.377 1.00 98.50 228 ILE A N 1
ATOM 1848 C CA . ILE A 1 228 ? 8.035 2.753 -4.147 1.00 98.50 228 ILE A CA 1
ATOM 1849 C C . ILE A 1 228 ? 9.131 2.239 -3.209 1.00 98.50 228 ILE A C 1
ATOM 1851 O O . ILE A 1 228 ? 9.241 2.680 -2.061 1.00 98.50 228 ILE A O 1
ATOM 1855 N N . VAL A 1 229 ? 9.933 1.287 -3.682 1.00 97.56 229 VAL A N 1
ATOM 1856 C CA . VAL A 1 229 ? 10.967 0.611 -2.891 1.00 97.56 229 VAL A CA 1
ATOM 1857 C C . VAL A 1 229 ? 12.321 0.692 -3.588 1.00 97.56 229 VAL A C 1
ATOM 1859 O O . VAL A 1 229 ? 12.404 0.658 -4.812 1.00 97.56 229 VAL A O 1
ATOM 1862 N N . GLY A 1 230 ? 13.398 0.751 -2.800 1.00 94.81 230 GLY A N 1
ATOM 1863 C CA . GLY A 1 230 ? 14.768 0.702 -3.317 1.00 94.81 230 GLY A CA 1
ATOM 1864 C C . GLY A 1 230 ? 15.284 2.039 -3.849 1.00 94.81 230 GLY A C 1
ATOM 1865 O O . GLY A 1 230 ? 16.300 2.061 -4.536 1.00 94.81 230 GLY A O 1
ATOM 1866 N N . VAL A 1 231 ? 14.591 3.134 -3.525 1.00 95.69 231 VAL A N 1
ATOM 1867 C CA . VAL A 1 231 ? 15.012 4.514 -3.787 1.00 95.69 231 VAL A CA 1
ATOM 1868 C C . VAL A 1 231 ? 15.551 5.112 -2.482 1.00 95.69 231 VAL A C 1
ATOM 1870 O O . VAL A 1 231 ? 14.883 4.981 -1.455 1.00 95.69 231 VAL A O 1
ATOM 1873 N N . PRO A 1 232 ? 16.719 5.779 -2.475 1.00 92.88 232 PRO A N 1
ATOM 1874 C CA . PRO A 1 232 ? 17.249 6.386 -1.258 1.00 92.88 232 PRO A CA 1
ATOM 1875 C C . PRO A 1 232 ? 16.367 7.552 -0.792 1.00 92.88 232 PRO A C 1
ATOM 1877 O O . PRO A 1 232 ? 15.946 8.379 -1.600 1.00 92.88 232 PRO A O 1
ATOM 1880 N N . ALA A 1 233 ? 16.144 7.681 0.519 1.00 94.12 233 ALA A N 1
ATOM 1881 C CA . ALA A 1 233 ? 15.321 8.755 1.096 1.00 94.12 233 ALA A CA 1
ATOM 1882 C C . ALA A 1 233 ? 15.784 10.170 0.698 1.00 94.12 233 ALA A C 1
ATOM 1884 O O . ALA A 1 233 ? 14.968 11.073 0.534 1.00 94.12 233 ALA A O 1
ATOM 1885 N N . THR A 1 234 ? 17.089 10.358 0.479 1.00 94.12 234 THR A N 1
ATOM 1886 C CA . THR A 1 234 ? 17.684 11.633 0.046 1.00 94.12 234 THR A CA 1
ATOM 1887 C C . THR A 1 234 ? 17.288 12.061 -1.367 1.00 94.12 234 THR A C 1
ATOM 1889 O O . THR A 1 234 ? 17.504 13.219 -1.718 1.00 94.12 234 THR A O 1
ATOM 1892 N N . ALA A 1 235 ? 16.725 11.162 -2.177 1.00 94.31 235 ALA A N 1
ATOM 1893 C CA . ALA A 1 235 ? 16.250 11.477 -3.520 1.00 94.31 235 ALA A CA 1
ATOM 1894 C C . ALA A 1 235 ? 14.836 12.073 -3.556 1.00 94.31 235 ALA A C 1
ATOM 1896 O O . ALA A 1 235 ? 14.410 12.552 -4.605 1.00 94.31 235 ALA A O 1
ATOM 1897 N N . PHE A 1 236 ? 14.099 12.028 -2.446 1.00 95.75 236 PHE A N 1
ATOM 1898 C CA . PHE A 1 236 ? 12.714 12.479 -2.411 1.00 95.75 236 PHE A CA 1
ATOM 1899 C C . PHE A 1 236 ? 12.631 13.997 -2.196 1.00 95.75 236 PHE A C 1
ATOM 1901 O O . PHE A 1 236 ? 13.240 14.514 -1.255 1.00 95.75 236 PHE A O 1
ATOM 1908 N N . PRO A 1 237 ? 11.854 14.722 -3.020 1.00 94.69 237 PRO A N 1
ATOM 1909 C CA . PRO A 1 237 ? 11.762 16.178 -2.942 1.00 94.69 237 PRO A CA 1
ATOM 1910 C C . PRO A 1 237 ? 10.892 16.655 -1.776 1.00 94.69 237 PRO A C 1
ATOM 1912 O O . PRO A 1 237 ? 11.081 17.766 -1.281 1.00 94.69 237 PRO A O 1
ATOM 1915 N N . LEU A 1 238 ? 9.940 15.828 -1.329 1.00 97.19 238 LEU A N 1
ATOM 1916 C CA . LEU A 1 238 ? 8.978 16.183 -0.294 1.00 97.19 238 LEU A CA 1
ATOM 1917 C C . LEU A 1 238 ? 9.135 15.281 0.925 1.00 97.19 238 LEU A C 1
ATOM 1919 O O . LEU A 1 238 ? 9.379 14.077 0.833 1.00 97.19 238 LEU A O 1
ATOM 1923 N N . THR A 1 239 ? 8.995 15.894 2.097 1.00 96.06 239 THR A N 1
ATOM 1924 C CA . THR A 1 239 ? 9.004 15.208 3.387 1.00 96.06 239 THR A CA 1
ATOM 1925 C C . THR A 1 239 ? 7.921 15.797 4.278 1.00 96.06 239 THR A C 1
ATOM 1927 O O . THR A 1 239 ? 7.715 17.010 4.288 1.00 96.06 239 THR A O 1
ATOM 1930 N N . THR A 1 240 ? 7.226 14.952 5.032 1.00 94.94 240 THR A N 1
ATOM 1931 C CA . THR A 1 240 ? 6.236 15.386 6.022 1.00 94.94 240 THR A CA 1
ATOM 1932 C C . THR A 1 240 ? 6.326 14.560 7.298 1.00 94.94 240 THR A C 1
ATOM 1934 O O . THR A 1 240 ? 6.738 13.401 7.280 1.00 94.94 240 THR A O 1
ATOM 1937 N N . GLU A 1 241 ? 5.926 15.164 8.411 1.00 91.38 241 GLU A N 1
ATOM 1938 C CA . GLU A 1 241 ? 5.821 14.510 9.711 1.00 91.38 241 GLU A CA 1
ATOM 1939 C C . GLU A 1 241 ? 4.346 14.314 10.052 1.00 91.38 241 GLU A C 1
ATOM 1941 O O . GLU A 1 241 ? 3.594 15.276 10.204 1.00 91.38 241 GLU A O 1
ATOM 1946 N N . SER A 1 242 ? 3.920 13.066 10.221 1.00 87.38 242 SER A N 1
ATOM 1947 C CA . SER A 1 242 ? 2.553 12.742 10.630 1.00 87.38 242 SER A CA 1
ATOM 1948 C C . SER A 1 242 ? 2.543 11.516 11.524 1.00 87.38 242 SER A C 1
ATOM 1950 O O . SER A 1 242 ? 3.358 10.612 11.374 1.00 87.38 242 SER A O 1
ATOM 1952 N N . ASN A 1 243 ? 1.658 11.477 12.523 1.00 80.31 243 ASN A N 1
ATOM 1953 C CA . ASN A 1 243 ? 1.582 10.361 13.477 1.00 80.31 243 ASN A CA 1
ATOM 1954 C C . ASN A 1 243 ? 2.940 10.010 14.131 1.00 80.31 243 ASN A C 1
ATOM 1956 O O . ASN A 1 243 ? 3.179 8.873 14.550 1.00 80.31 243 ASN A O 1
ATOM 1960 N N . ARG A 1 244 ? 3.805 11.031 14.277 1.00 81.06 244 ARG A N 1
ATOM 1961 C CA . ARG A 1 244 ? 5.188 10.957 14.776 1.00 81.06 244 ARG A CA 1
ATOM 1962 C C . ARG A 1 244 ? 6.121 10.105 13.885 1.00 81.06 244 ARG A C 1
ATOM 1964 O O . ARG A 1 244 ? 7.043 9.450 14.389 1.00 81.06 244 ARG A O 1
ATOM 1971 N N . GLU A 1 245 ? 5.837 10.038 12.595 1.00 85.25 245 GLU A N 1
ATOM 1972 C CA . GLU A 1 245 ? 6.622 9.352 11.574 1.00 85.25 245 GLU A CA 1
ATOM 1973 C C . GLU A 1 245 ? 6.951 10.321 10.442 1.00 85.25 245 GLU A C 1
ATOM 1975 O O . GLU A 1 245 ? 6.108 11.125 10.042 1.00 85.25 245 GLU A O 1
ATOM 1980 N N . THR A 1 246 ? 8.177 10.200 9.944 1.00 91.19 246 THR A N 1
ATOM 1981 C CA . THR A 1 246 ? 8.674 10.911 8.773 1.00 91.19 246 THR A CA 1
ATOM 1982 C C . THR A 1 246 ? 8.277 10.134 7.527 1.00 91.19 246 THR A C 1
ATOM 1984 O O . THR A 1 246 ? 8.550 8.936 7.436 1.00 91.19 246 THR A O 1
ATOM 1987 N N . TYR A 1 247 ? 7.659 10.813 6.569 1.00 94.69 247 TYR A N 1
ATOM 1988 C CA . TYR A 1 247 ? 7.305 10.262 5.267 1.00 94.69 247 TYR A CA 1
ATOM 1989 C C . TYR A 1 247 ? 8.043 11.031 4.183 1.00 94.69 247 TYR A C 1
ATOM 1991 O O . TYR A 1 247 ? 7.956 12.257 4.140 1.00 94.69 247 TYR A O 1
ATOM 1999 N N . HIS A 1 248 ? 8.716 10.303 3.299 1.00 96.94 248 HIS A N 1
ATOM 2000 C CA . HIS A 1 248 ? 9.318 10.822 2.075 1.00 96.94 248 HIS A CA 1
ATOM 2001 C C . HIS A 1 248 ? 8.432 10.419 0.898 1.00 96.94 248 HIS A C 1
ATOM 2003 O O . HIS A 1 248 ? 8.003 9.263 0.838 1.00 96.94 248 HIS A O 1
ATOM 2009 N N . TYR A 1 249 ? 8.109 11.351 0.003 1.00 97.81 249 TYR A N 1
ATOM 2010 C CA . TYR A 1 249 ? 7.208 11.064 -1.114 1.00 97.81 249 TYR A CA 1
ATOM 2011 C C . TYR A 1 249 ? 7.474 11.945 -2.337 1.00 97.81 249 TYR A C 1
ATOM 2013 O O . TYR A 1 249 ? 8.046 13.031 -2.232 1.00 97.81 249 TYR A O 1
ATOM 2021 N N . PHE A 1 250 ? 7.095 11.423 -3.500 1.00 97.69 250 PHE A N 1
ATOM 2022 C CA . PHE A 1 250 ? 6.935 12.201 -4.723 1.00 97.69 250 PHE A CA 1
ATOM 2023 C C . PHE A 1 250 ? 5.467 12.589 -4.858 1.00 97.69 250 PHE A C 1
ATOM 2025 O O . PHE A 1 250 ? 4.588 11.786 -4.540 1.00 97.69 250 PHE A O 1
ATOM 2032 N N . GLU A 1 251 ? 5.198 13.792 -5.353 1.00 96.44 251 GLU A N 1
ATOM 2033 C CA . GLU A 1 251 ? 3.854 14.147 -5.796 1.00 96.44 251 GLU A CA 1
ATOM 2034 C C . GLU A 1 251 ? 3.662 13.609 -7.217 1.00 96.44 251 GLU A C 1
ATOM 2036 O O . GLU A 1 251 ? 4.347 14.031 -8.148 1.00 96.44 251 GLU A O 1
ATOM 2041 N N . LEU A 1 252 ? 2.751 12.655 -7.391 1.00 96.56 252 LEU A N 1
ATOM 2042 C CA . LEU A 1 252 ? 2.492 12.006 -8.671 1.00 96.56 252 LEU A CA 1
ATOM 2043 C C . LEU A 1 252 ? 1.024 12.183 -9.040 1.00 96.56 252 LEU A C 1
ATOM 2045 O O . LEU A 1 252 ? 0.169 11.454 -8.554 1.00 96.56 252 LEU A O 1
ATOM 2049 N N . GLU A 1 253 ? 0.729 13.170 -9.889 1.00 94.31 253 GLU A N 1
ATOM 2050 C CA . GLU A 1 253 ? -0.631 13.437 -10.390 1.00 94.31 253 GLU A CA 1
ATOM 2051 C C . GLU A 1 253 ? -1.693 13.544 -9.267 1.00 94.31 253 GLU A C 1
ATOM 2053 O O . GLU A 1 253 ? -2.805 13.036 -9.392 1.00 94.31 253 GLU A O 1
ATOM 2058 N N . GLY A 1 254 ? -1.360 14.204 -8.148 1.00 92.38 254 GLY A N 1
ATOM 2059 C CA . GLY A 1 254 ? -2.253 14.344 -6.987 1.00 92.38 254 GLY A CA 1
ATOM 2060 C C . GLY A 1 254 ? -2.199 13.179 -5.991 1.00 92.38 254 GLY A C 1
ATOM 2061 O O . GLY A 1 254 ? -2.937 13.176 -5.003 1.00 92.38 254 GLY A O 1
ATOM 2062 N N . TYR A 1 255 ? -1.358 12.174 -6.248 1.00 96.31 255 TYR A N 1
ATOM 2063 C CA . TYR A 1 255 ? -1.108 11.057 -5.350 1.00 96.31 255 TYR A CA 1
ATOM 2064 C C . TYR A 1 255 ? 0.297 11.153 -4.735 1.00 96.31 255 TYR A C 1
ATOM 2066 O O . TYR A 1 255 ? 1.294 11.150 -5.462 1.00 96.31 255 TYR A O 1
ATOM 2074 N N . PRO A 1 256 ? 0.416 11.171 -3.400 1.00 96.69 256 PRO A N 1
ATOM 2075 C CA . PRO A 1 256 ? 1.711 11.161 -2.732 1.00 96.69 256 PRO A CA 1
ATOM 2076 C C . PRO A 1 256 ? 2.303 9.742 -2.729 1.00 96.69 256 PRO A C 1
ATOM 2078 O O . PRO A 1 256 ? 2.013 8.918 -1.856 1.00 96.69 256 PRO A O 1
ATOM 2081 N N . LEU A 1 257 ? 3.161 9.453 -3.710 1.00 98.25 257 LEU A N 1
ATOM 2082 C CA . LEU A 1 257 ? 3.875 8.184 -3.829 1.00 98.25 257 LEU A CA 1
ATOM 2083 C C . LEU A 1 257 ? 4.961 8.089 -2.756 1.00 98.25 257 LEU A C 1
ATOM 2085 O O . LEU A 1 257 ? 6.046 8.659 -2.890 1.00 98.25 257 LEU A O 1
ATOM 2089 N N . THR A 1 258 ? 4.656 7.367 -1.682 1.00 97.69 258 THR A N 1
ATOM 2090 C CA . THR A 1 258 ? 5.527 7.235 -0.513 1.00 97.69 258 THR A CA 1
ATOM 2091 C C . THR A 1 258 ? 6.702 6.291 -0.748 1.00 97.69 258 THR A C 1
ATOM 2093 O O . THR A 1 258 ? 6.608 5.311 -1.484 1.00 97.69 258 THR A O 1
ATOM 2096 N N . LEU A 1 259 ? 7.815 6.553 -0.067 1.00 97.50 259 LEU A N 1
ATOM 2097 C CA . LEU A 1 259 ? 8.927 5.619 0.069 1.00 97.50 259 LEU A CA 1
ATOM 2098 C C . LEU A 1 259 ? 8.603 4.547 1.115 1.00 97.50 259 LEU A C 1
ATOM 2100 O O . LEU A 1 259 ? 8.296 4.875 2.264 1.00 97.50 259 LEU A O 1
ATOM 2104 N N . TYR A 1 260 ? 8.801 3.274 0.772 1.00 96.38 260 TYR A N 1
ATOM 2105 C CA . TYR A 1 260 ? 9.084 2.259 1.784 1.00 96.38 260 TYR A CA 1
ATOM 2106 C C . TYR A 1 260 ? 10.600 2.085 1.934 1.00 96.38 260 TYR A C 1
ATOM 2108 O O . TYR A 1 260 ? 11.252 1.423 1.124 1.00 96.38 260 TYR A O 1
ATOM 2116 N N . ASP A 1 261 ? 11.157 2.706 2.974 1.00 94.38 261 ASP A N 1
ATOM 2117 C CA . ASP A 1 261 ? 12.603 2.805 3.179 1.00 94.38 261 ASP A CA 1
ATOM 2118 C C . ASP A 1 261 ? 13.193 1.478 3.686 1.00 94.38 261 ASP A C 1
ATOM 2120 O O . ASP A 1 261 ? 13.034 1.097 4.854 1.00 94.38 261 ASP A O 1
ATOM 2124 N N . LEU A 1 262 ? 13.873 0.762 2.786 1.00 93.44 262 LEU A N 1
ATOM 2125 C CA . LEU A 1 262 ? 14.576 -0.476 3.114 1.00 93.44 262 LEU A CA 1
ATOM 2126 C C . LEU A 1 262 ? 15.937 -0.250 3.771 1.00 93.44 262 LEU A C 1
ATOM 2128 O O . LEU A 1 262 ? 16.394 -1.158 4.465 1.00 93.44 262 LEU A O 1
ATOM 2132 N N . ASP A 1 263 ? 16.543 0.931 3.649 1.00 91.81 263 ASP A N 1
ATOM 2133 C CA . ASP A 1 263 ? 17.801 1.242 4.340 1.00 91.81 263 ASP A CA 1
ATOM 2134 C C . ASP A 1 263 ? 17.566 1.340 5.856 1.00 91.81 263 ASP A C 1
ATOM 2136 O O . ASP A 1 263 ? 18.427 0.995 6.668 1.00 91.81 263 ASP A O 1
ATOM 2140 N N . ALA A 1 264 ? 16.346 1.709 6.260 1.00 91.75 264 ALA A N 1
ATOM 2141 C CA . ALA A 1 264 ? 15.893 1.667 7.648 1.00 91.75 264 ALA A CA 1
ATOM 2142 C C . ALA A 1 264 ? 15.524 0.252 8.154 1.00 91.75 264 ALA A C 1
ATOM 2144 O O . ALA A 1 264 ? 15.176 0.084 9.334 1.00 91.75 264 ALA A O 1
ATOM 2145 N N . ALA A 1 265 ? 15.538 -0.779 7.299 1.00 93.44 265 ALA A N 1
ATOM 2146 C CA . ALA A 1 265 ? 15.154 -2.136 7.677 1.00 93.44 265 ALA A CA 1
ATOM 2147 C C . ALA A 1 265 ? 16.331 -2.913 8.287 1.00 93.44 265 ALA A C 1
ATOM 2149 O O . ALA A 1 265 ? 17.390 -3.066 7.693 1.00 93.44 265 ALA A O 1
ATOM 2150 N N . THR A 1 266 ? 16.124 -3.515 9.461 1.00 95.06 266 THR A N 1
ATOM 2151 C CA . THR A 1 266 ? 17.119 -4.410 10.077 1.00 95.06 266 THR A CA 1
ATOM 2152 C C . THR A 1 266 ? 17.132 -5.801 9.448 1.00 95.06 266 THR A C 1
ATOM 2154 O O . THR A 1 266 ? 18.068 -6.572 9.639 1.00 95.06 266 THR A O 1
ATOM 2157 N N . SER A 1 267 ? 16.059 -6.163 8.747 1.00 94.50 267 SER A N 1
ATOM 2158 C CA . SER A 1 267 ? 15.970 -7.359 7.910 1.00 94.50 267 SER A CA 1
ATOM 2159 C C . SER A 1 267 ? 14.777 -7.228 6.973 1.00 94.50 267 SER A C 1
ATOM 2161 O O . SER A 1 267 ? 13.755 -6.655 7.344 1.00 94.50 267 SER A O 1
ATOM 2163 N N . TYR A 1 268 ? 14.871 -7.798 5.779 1.00 96.56 268 TYR A N 1
ATOM 2164 C CA . TYR A 1 268 ? 13.731 -7.955 4.879 1.00 96.56 268 TYR A CA 1
ATOM 2165 C C . TYR A 1 268 ? 13.878 -9.227 4.049 1.00 96.56 268 TYR A C 1
ATOM 2167 O O . TYR A 1 268 ? 14.902 -9.896 4.148 1.00 96.56 268 TYR A O 1
ATOM 2175 N N . VAL A 1 269 ? 12.868 -9.609 3.274 1.00 97.00 269 VAL A N 1
ATOM 2176 C CA . VAL A 1 269 ? 12.904 -10.709 2.305 1.00 97.00 269 VAL A CA 1
ATOM 2177 C C . VAL A 1 269 ? 11.863 -10.471 1.217 1.00 97.00 269 VAL A C 1
ATOM 2179 O O . VAL A 1 269 ? 10.742 -10.072 1.520 1.00 97.00 269 VAL A O 1
ATOM 2182 N N . TRP A 1 270 ? 12.241 -10.736 -0.030 1.00 98.06 270 TRP A N 1
ATOM 2183 C CA . TRP A 1 270 ? 11.296 -10.941 -1.121 1.00 98.06 270 TRP A CA 1
ATOM 2184 C C . TRP A 1 270 ? 10.860 -12.407 -1.110 1.00 98.06 270 TRP A C 1
ATOM 2186 O O . TRP A 1 270 ? 11.701 -13.307 -1.060 1.00 98.06 270 TRP A O 1
ATOM 2196 N N . PHE A 1 271 ? 9.555 -12.647 -1.077 1.00 98.06 271 PHE A N 1
ATOM 2197 C CA . PHE A 1 271 ? 8.955 -13.933 -0.757 1.00 98.06 271 PHE A CA 1
ATOM 2198 C C . PHE A 1 271 ? 7.886 -14.303 -1.785 1.00 98.06 271 PHE A C 1
ATOM 2200 O O . PHE A 1 271 ? 6.879 -13.609 -1.913 1.00 98.06 271 PHE A O 1
ATOM 2207 N N . ARG A 1 272 ? 8.064 -15.440 -2.452 1.00 97.50 272 ARG A N 1
ATOM 2208 C CA . ARG A 1 272 ? 7.081 -16.021 -3.369 1.00 97.50 272 ARG A CA 1
ATOM 2209 C C . ARG A 1 272 ? 6.317 -17.142 -2.676 1.00 97.50 272 ARG A C 1
ATOM 2211 O O . ARG A 1 272 ? 6.945 -18.044 -2.127 1.00 97.50 272 ARG A O 1
ATOM 2218 N N . MET A 1 273 ? 4.985 -17.060 -2.659 1.00 93.25 273 MET A N 1
ATOM 2219 C CA . MET A 1 273 ? 4.104 -18.085 -2.066 1.00 93.25 273 MET A CA 1
ATOM 2220 C C . MET A 1 273 ? 4.069 -19.371 -2.884 1.00 93.25 273 MET A C 1
ATOM 2222 O O . MET A 1 273 ? 4.034 -19.266 -4.129 1.00 93.25 273 MET A O 1
#

Foldseek 3Di:
DVVVVVVVVVVVVVVVPPPPLQADEDDLLCLLLCLQAAPPPLLNVLCCVRYVSPRHNPDNLGFFADVVAADPVQAQHKDADPDDDLPGDNVAIAGGGYHQQNSLCVSCVSVVHHRDDPLCCQFPVCVVAVVFFDPCPPPQQLCVLVVDDFQWWKWFAQPHIGIWTWDFFQSNSVDACVQQVLCHVRRSGTKTKGFDFDAPQQVSQVVVCVVVVPPRYHTGRTTIDIETENDDLVSAPDWDADSNDIWGFDCHPNGTHTHPYRVSTPTMTGGHD

Secondary structure (DSSP, 8-state):
-HHHHHHHHHHHHHHTTS----PPPP-HHHHHHHTTSPTT-HHHHHHHHHH---PPPSSTT-PBB-TT---GGGTTSEE--SS--SS--TTSEEE--B-HHHHHHHHHHHTTPPPP--HHHHHH-HHHHTTTEE--TTS-GGGGGGT--TT-EEEEESSSEEEEEEEEETGGGT--TTT-GGGGGGTTSEEEEEEEE-TTHHHHHHHHHHHTT-TTEE--SEEEEEEEES--GGG-SEEEEETTEEEEEEEETTEEEEEE-STT-SEEEEE--